Protein AF-A0A9D7F1X4-F1 (afdb_monomer)

Structure (mmCIF, N/CA/C/O backbone):
data_AF-A0A9D7F1X4-F1
#
_entry.id   AF-A0A9D7F1X4-F1
#
loop_
_atom_site.group_PDB
_atom_site.id
_atom_site.type_symbol
_atom_site.label_atom_id
_atom_site.label_alt_id
_atom_site.label_comp_id
_atom_site.label_asym_id
_atom_site.label_entity_id
_atom_site.label_seq_id
_atom_site.pdbx_PDB_ins_code
_atom_site.Cartn_x
_atom_site.Cartn_y
_atom_site.Cartn_z
_atom_site.occupancy
_atom_site.B_iso_or_equiv
_atom_site.auth_seq_id
_atom_site.auth_comp_id
_atom_site.auth_asym_id
_atom_site.auth_atom_id
_atom_site.pdbx_PDB_model_num
ATOM 1 N N . MET A 1 1 ? -36.378 -17.158 53.321 1.00 44.69 1 MET A N 1
ATOM 2 C CA . MET A 1 1 ? -35.151 -16.947 52.514 1.00 44.69 1 MET A CA 1
ATOM 3 C C . MET A 1 1 ? -35.425 -16.276 51.150 1.00 44.69 1 MET A C 1
ATOM 5 O O . MET A 1 1 ? -34.801 -16.629 50.165 1.00 44.69 1 MET A O 1
ATOM 9 N N . LYS A 1 2 ? -36.332 -15.281 51.066 1.00 42.53 2 LYS A N 1
ATOM 10 C CA . LYS A 1 2 ? -36.653 -14.546 49.814 1.00 42.53 2 LYS A CA 1
ATOM 11 C C . LYS A 1 2 ? -36.135 -13.098 49.782 1.00 42.53 2 LYS A C 1
ATOM 13 O O . LYS A 1 2 ? -36.129 -12.479 48.730 1.00 42.53 2 LYS A O 1
ATOM 18 N N . LYS A 1 3 ? -35.681 -12.559 50.922 1.00 43.03 3 LYS A N 1
ATOM 19 C CA . LYS A 1 3 ? -35.268 -11.147 51.056 1.00 43.03 3 LYS A CA 1
ATOM 20 C C . LYS A 1 3 ? -33.771 -10.893 50.819 1.00 43.03 3 LYS A C 1
ATOM 22 O O . LYS A 1 3 ? -33.379 -9.745 50.688 1.00 43.03 3 LYS A O 1
ATOM 27 N N . ILE A 1 4 ? -32.954 -11.945 50.713 1.00 46.69 4 ILE A N 1
ATOM 28 C CA . ILE A 1 4 ? -31.499 -11.831 50.479 1.00 46.69 4 ILE A CA 1
ATOM 29 C C . ILE A 1 4 ? -31.177 -11.747 48.972 1.00 46.69 4 ILE A C 1
ATOM 31 O O . ILE A 1 4 ? -30.188 -11.137 48.583 1.00 46.69 4 ILE A O 1
ATOM 35 N N . LEU A 1 5 ? -32.063 -12.252 48.105 1.00 47.62 5 LEU A N 1
ATOM 36 C CA . LEU A 1 5 ? -31.888 -12.205 46.647 1.00 47.62 5 LEU A CA 1
ATOM 37 C C . LEU A 1 5 ? -32.104 -10.809 46.032 1.00 47.62 5 LEU A C 1
ATOM 39 O O . LEU A 1 5 ? -31.529 -10.529 44.988 1.00 47.62 5 LEU A O 1
ATOM 43 N N . LEU A 1 6 ? -32.868 -9.908 46.667 1.00 47.00 6 LEU A N 1
ATOM 44 C CA . LEU A 1 6 ? -33.094 -8.560 46.117 1.00 47.00 6 LEU A CA 1
ATOM 45 C C . LEU A 1 6 ? -31.916 -7.594 46.340 1.00 47.00 6 LEU A C 1
ATOM 47 O O . LEU A 1 6 ? -31.702 -6.703 45.523 1.00 47.00 6 LEU A O 1
ATOM 51 N N . ALA A 1 7 ? -31.132 -7.768 47.407 1.00 46.97 7 ALA A N 1
ATOM 52 C CA . ALA A 1 7 ? -30.015 -6.869 47.713 1.00 46.97 7 ALA A CA 1
ATOM 53 C C . ALA A 1 7 ? -28.796 -7.102 46.797 1.00 46.97 7 ALA A C 1
ATOM 55 O O . ALA A 1 7 ? -28.099 -6.155 46.443 1.00 46.97 7 ALA A O 1
ATOM 56 N N . ALA A 1 8 ? -28.577 -8.343 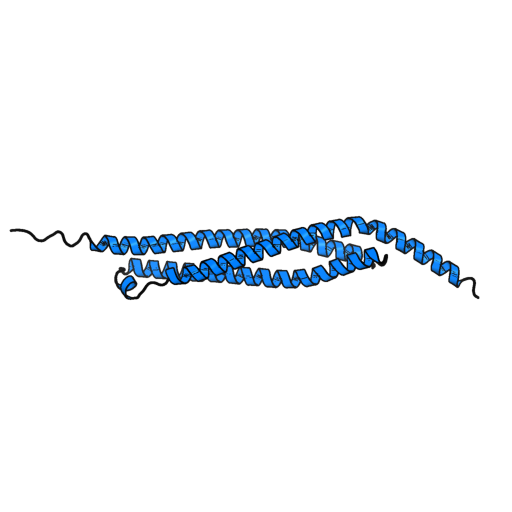46.348 1.00 48.00 8 ALA A N 1
ATOM 57 C CA . ALA A 1 8 ? -27.499 -8.677 45.416 1.00 48.00 8 ALA A CA 1
ATOM 58 C C . ALA A 1 8 ? -27.745 -8.122 43.998 1.00 48.00 8 ALA A C 1
ATOM 60 O O . ALA A 1 8 ? -26.803 -7.731 43.313 1.00 48.00 8 ALA A O 1
ATOM 61 N N . VAL A 1 9 ? -29.011 -8.022 43.574 1.00 49.62 9 VAL A N 1
ATOM 62 C CA . VAL A 1 9 ? -29.386 -7.474 42.258 1.00 49.62 9 VAL A CA 1
ATOM 63 C C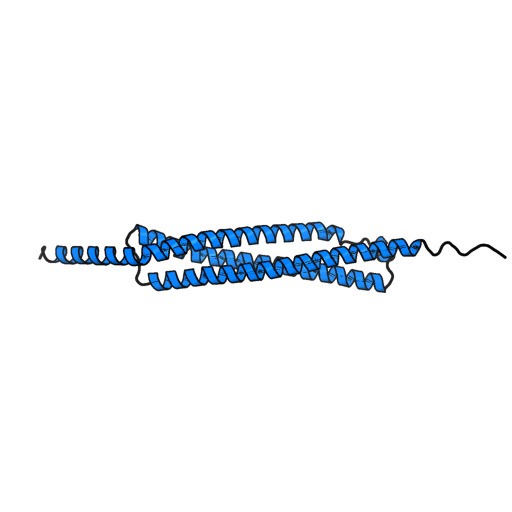 . VAL A 1 9 ? -29.216 -5.950 42.218 1.00 49.62 9 VAL A C 1
ATOM 65 O O . VAL A 1 9 ? -28.764 -5.417 41.210 1.00 49.62 9 VAL A O 1
ATOM 68 N N . ALA A 1 10 ? -29.485 -5.243 43.320 1.00 49.31 10 ALA A N 1
ATOM 69 C CA . ALA A 1 10 ? -29.311 -3.789 43.390 1.00 49.31 10 ALA A CA 1
ATOM 70 C C . ALA A 1 10 ? -27.830 -3.349 43.345 1.00 49.31 10 ALA A C 1
ATOM 72 O O . ALA A 1 10 ? -27.513 -2.326 42.739 1.00 49.31 10 ALA A O 1
ATOM 73 N N . GLY A 1 11 ? -26.912 -4.134 43.924 1.00 49.22 11 GLY A N 1
ATOM 74 C CA . GLY A 1 11 ? -25.468 -3.851 43.881 1.00 49.22 11 GLY A CA 1
ATOM 75 C C . GLY A 1 11 ? -24.832 -4.049 42.498 1.00 49.22 11 GLY A C 1
ATOM 76 O O . GLY A 1 11 ? -23.932 -3.302 42.121 1.00 49.22 11 GLY A O 1
ATOM 77 N N . LEU A 1 12 ? -25.335 -5.002 41.706 1.00 50.06 12 LEU A N 1
ATOM 78 C CA . LEU A 1 12 ? -24.865 -5.263 40.338 1.00 50.06 12 LEU A CA 1
ATOM 79 C C . LEU A 1 12 ? -25.244 -4.149 39.346 1.00 50.06 12 LEU A C 1
ATOM 81 O O . LEU A 1 12 ? -24.502 -3.900 38.399 1.00 50.06 12 LEU A O 1
ATOM 85 N N . ILE A 1 13 ? -26.353 -3.440 39.582 1.00 51.06 13 ILE A N 1
ATOM 86 C CA . ILE A 1 13 ? -26.816 -2.352 38.702 1.00 51.06 13 ILE A CA 1
ATOM 87 C C . ILE A 1 13 ? -25.962 -1.083 38.883 1.00 51.06 13 ILE A C 1
ATOM 89 O O . ILE A 1 13 ? -25.697 -0.373 37.915 1.00 51.06 13 ILE A O 1
ATOM 93 N N . LEU A 1 14 ? -25.467 -0.811 40.096 1.00 50.00 14 LEU A N 1
ATOM 94 C CA . LEU A 1 14 ? -24.684 0.400 40.379 1.00 50.00 14 LEU A CA 1
ATOM 95 C C . LEU A 1 14 ? -23.237 0.332 39.859 1.00 50.00 14 LEU A C 1
ATOM 97 O O . LEU A 1 14 ? -22.693 1.351 39.441 1.00 50.00 14 LEU A O 1
ATOM 101 N N . VAL A 1 15 ? -22.621 -0.855 39.828 1.00 54.00 15 VAL A N 1
ATOM 102 C CA . VAL A 1 15 ? -21.251 -1.026 39.302 1.00 54.00 15 VAL A CA 1
ATOM 103 C C . VAL A 1 15 ? -21.226 -0.983 37.767 1.00 54.00 15 VAL A C 1
ATOM 105 O O . VAL A 1 15 ? -20.281 -0.451 37.186 1.00 54.00 15 VAL A O 1
ATOM 108 N N . ALA A 1 16 ? -22.283 -1.460 37.100 1.00 53.44 16 ALA A N 1
ATOM 109 C CA . ALA A 1 16 ? -22.395 -1.415 35.641 1.00 53.44 16 ALA A CA 1
ATOM 110 C C . ALA A 1 16 ? -22.528 0.022 35.094 1.00 53.44 16 ALA A C 1
ATOM 112 O O . ALA A 1 16 ? -21.900 0.357 34.091 1.00 53.44 16 ALA A O 1
ATOM 113 N N . CYS A 1 17 ? -23.275 0.896 35.781 1.00 55.00 17 CYS A N 1
ATOM 114 C CA . CYS A 1 17 ? -23.470 2.286 35.348 1.00 55.00 17 CYS A CA 1
ATOM 115 C C . CYS A 1 17 ? -22.209 3.161 35.446 1.00 55.00 17 CYS A C 1
ATOM 117 O O . CYS A 1 17 ? -22.082 4.122 34.692 1.00 55.00 17 CYS A O 1
ATOM 119 N N . ASN A 1 18 ? -21.275 2.855 36.353 1.00 62.41 18 ASN A N 1
ATOM 120 C CA . ASN A 1 18 ? -20.078 3.683 36.536 1.00 62.41 18 ASN A CA 1
ATOM 121 C C . ASN A 1 18 ? -18.957 3.322 35.544 1.00 62.41 18 ASN A C 1
ATOM 123 O O . ASN A 1 18 ? -18.147 4.170 35.176 1.00 62.41 18 ASN A O 1
ATOM 127 N N . ASN A 1 19 ? -18.921 2.067 35.084 1.00 67.31 19 ASN A N 1
ATOM 128 C CA . ASN A 1 19 ? -17.866 1.588 34.193 1.00 67.31 19 ASN A CA 1
ATOM 129 C C . ASN A 1 19 ? -18.065 2.090 32.751 1.00 67.31 19 ASN A C 1
ATOM 131 O O . ASN A 1 19 ? -17.117 2.513 32.099 1.00 67.31 19 ASN A O 1
ATOM 135 N N . THR A 1 20 ? -19.304 2.138 32.259 1.00 77.56 20 THR A N 1
ATOM 136 C CA . THR A 1 20 ? -19.618 2.635 30.905 1.00 77.56 20 THR A CA 1
ATOM 137 C C . THR A 1 20 ? -19.329 4.125 30.744 1.00 77.56 20 THR A C 1
ATOM 139 O O . THR A 1 20 ? -18.825 4.545 29.703 1.00 77.56 20 THR A O 1
ATOM 142 N N . ALA A 1 21 ? -19.572 4.921 31.788 1.00 84.81 21 ALA A N 1
ATOM 143 C CA . ALA A 1 21 ? -19.272 6.349 31.795 1.00 84.81 21 ALA A CA 1
ATOM 144 C C . ALA A 1 21 ? -17.768 6.631 31.617 1.00 84.81 21 ALA A C 1
ATOM 146 O O . ALA A 1 21 ? -17.408 7.550 30.883 1.00 84.81 21 ALA A O 1
ATOM 147 N N . LYS A 1 22 ? -16.894 5.808 32.221 1.00 88.56 22 LYS A N 1
ATOM 148 C CA . LYS A 1 22 ? -15.430 5.901 32.071 1.00 88.56 22 LYS A CA 1
ATOM 149 C C . LYS A 1 22 ? -14.986 5.673 30.620 1.00 88.56 22 LYS A C 1
ATOM 151 O O . LYS A 1 22 ? -14.106 6.373 30.129 1.00 88.56 22 LYS A O 1
ATOM 156 N N . PHE A 1 23 ? -15.573 4.685 29.946 1.00 93.88 23 PHE A N 1
ATOM 157 C CA . PHE A 1 23 ? -15.093 4.208 28.644 1.00 93.88 23 PHE A CA 1
ATOM 158 C C . PHE A 1 23 ? -15.764 4.845 27.434 1.00 93.88 23 PHE A C 1
ATOM 160 O O . PHE A 1 23 ? -15.242 4.728 26.327 1.00 93.88 23 PHE A O 1
ATOM 167 N N . LYS A 1 24 ? -16.881 5.549 27.630 1.00 93.81 24 LYS A N 1
ATOM 168 C CA . LYS A 1 24 ? -17.636 6.170 26.542 1.00 93.81 24 LYS A CA 1
ATOM 169 C C . LYS A 1 24 ? -16.766 7.063 25.650 1.00 93.81 24 LYS A C 1
ATOM 171 O O . LYS A 1 24 ? -16.642 6.791 24.461 1.00 93.81 24 LYS A O 1
ATOM 176 N N . ALA A 1 25 ? -16.134 8.087 26.224 1.00 95.06 25 ALA A N 1
ATOM 177 C CA . ALA A 1 25 ? -15.342 9.043 25.449 1.00 95.06 25 ALA A CA 1
ATOM 178 C C . ALA A 1 25 ? -14.112 8.403 24.762 1.00 95.06 25 ALA A C 1
ATOM 180 O O . ALA A 1 25 ? -13.900 8.670 23.578 1.00 95.06 25 ALA A O 1
ATOM 181 N N . PRO A 1 26 ? -13.331 7.522 25.425 1.00 95.81 26 PRO A N 1
ATOM 182 C CA . PRO A 1 26 ? -12.268 6.772 24.755 1.00 95.81 26 PRO A CA 1
ATOM 183 C C . PRO A 1 26 ? -12.747 5.925 23.569 1.00 95.81 26 PRO A C 1
ATOM 185 O O . PRO A 1 26 ? -12.119 5.966 22.516 1.00 95.81 26 PRO A O 1
ATOM 188 N N . ILE A 1 27 ? -13.862 5.196 23.707 1.00 97.25 27 ILE A N 1
ATOM 189 C CA . ILE A 1 27 ? -14.405 4.347 22.632 1.00 97.25 27 ILE A CA 1
ATOM 190 C C . ILE A 1 27 ? -14.916 5.199 21.461 1.00 97.25 27 ILE A C 1
ATOM 192 O O . ILE A 1 27 ? -14.658 4.863 20.310 1.00 97.25 27 ILE A O 1
ATOM 196 N N . GLU A 1 28 ? -15.604 6.313 21.728 1.00 96.56 28 GLU A N 1
ATOM 197 C CA . GLU A 1 28 ? -16.088 7.238 20.688 1.00 96.56 28 GLU A CA 1
ATOM 198 C C . GLU A 1 28 ? -14.930 7.904 19.924 1.00 96.56 28 GLU A C 1
ATOM 200 O O . GLU A 1 28 ? -14.954 7.988 18.691 1.00 96.56 28 GLU A O 1
ATOM 205 N N . SER A 1 29 ? -13.884 8.325 20.642 1.00 97.25 29 SER A N 1
ATOM 206 C CA . SER A 1 29 ? -12.663 8.869 20.039 1.00 97.25 29 SER A CA 1
ATOM 207 C C . SER A 1 29 ? -11.942 7.821 19.192 1.00 97.25 29 SER A C 1
ATOM 209 O O . SER A 1 29 ? -11.590 8.091 18.043 1.00 97.25 29 SER A O 1
ATOM 211 N N . LEU A 1 30 ? -11.774 6.607 19.727 1.00 98.06 30 LEU A N 1
ATOM 212 C CA . LEU A 1 30 ? -11.163 5.495 19.008 1.00 98.06 30 LEU A CA 1
ATOM 213 C C . LEU A 1 30 ? -11.950 5.160 17.739 1.00 98.06 30 LEU A C 1
ATOM 215 O O . LEU A 1 30 ? -11.341 5.015 16.688 1.00 98.06 30 LEU A O 1
ATOM 219 N N . ALA A 1 31 ? -13.282 5.092 17.804 1.00 97.94 31 ALA A N 1
ATOM 220 C CA . ALA A 1 31 ? -14.120 4.820 16.638 1.00 97.94 31 ALA A CA 1
ATOM 221 C C . ALA A 1 31 ? -13.957 5.887 15.546 1.00 97.94 31 ALA A C 1
ATOM 223 O O . ALA A 1 31 ? -13.793 5.551 14.378 1.00 97.94 31 ALA A O 1
ATOM 224 N N . THR A 1 32 ? -13.913 7.164 15.931 1.00 98.06 32 THR A N 1
ATOM 225 C CA . THR A 1 32 ? -13.703 8.271 14.985 1.00 98.06 32 THR A CA 1
ATOM 226 C C . THR A 1 32 ? -12.341 8.170 14.294 1.00 98.06 32 THR A C 1
ATOM 228 O O . THR A 1 32 ? -12.237 8.324 13.077 1.00 98.06 32 THR A O 1
ATOM 231 N N . GLN A 1 33 ? -11.285 7.889 15.063 1.00 98.12 33 GLN A N 1
ATOM 232 C CA . GLN A 1 33 ? -9.945 7.697 14.509 1.00 98.12 33 GLN A CA 1
ATOM 233 C C . GLN A 1 33 ? -9.883 6.453 13.617 1.00 98.12 33 GLN A C 1
ATOM 235 O O . GLN A 1 33 ? -9.289 6.502 12.546 1.00 98.12 33 GLN A O 1
ATOM 240 N N . TRP A 1 34 ? -10.544 5.366 14.017 1.00 98.31 34 TRP A N 1
ATOM 241 C CA . TRP A 1 34 ? -10.629 4.128 13.248 1.00 98.31 34 TRP A CA 1
ATOM 242 C C . TRP A 1 34 ? -11.279 4.342 11.881 1.00 98.31 34 TRP A C 1
ATOM 244 O O . TRP A 1 34 ? -10.734 3.899 10.870 1.00 98.31 34 TRP A O 1
ATOM 254 N N . ASP A 1 35 ? -12.405 5.057 11.831 1.00 98.00 35 ASP A N 1
ATOM 255 C CA . ASP A 1 35 ? -13.119 5.368 10.587 1.00 98.00 35 ASP A CA 1
ATOM 256 C C . ASP A 1 35 ? -12.274 6.266 9.665 1.00 98.00 35 ASP A C 1
ATOM 258 O O . ASP A 1 35 ? -12.178 6.027 8.455 1.00 98.00 35 ASP A O 1
ATOM 262 N N . SER A 1 36 ? -11.592 7.262 10.243 1.00 97.94 36 SER A N 1
ATOM 263 C CA . SER A 1 36 ? -10.651 8.126 9.519 1.00 97.94 36 SER A CA 1
ATOM 264 C C . SER A 1 36 ? -9.495 7.321 8.914 1.00 97.94 36 SER A C 1
ATOM 266 O O . SER A 1 36 ? -9.252 7.380 7.708 1.00 97.94 36 SER A O 1
ATOM 268 N N . THR A 1 37 ? -8.829 6.492 9.720 1.00 98.19 37 THR A N 1
ATOM 269 C CA . THR A 1 37 ? -7.723 5.636 9.273 1.00 98.19 37 THR A CA 1
ATOM 270 C C . THR A 1 37 ? -8.178 4.622 8.226 1.00 98.19 37 THR A C 1
ATOM 272 O O . THR A 1 37 ? -7.492 4.432 7.225 1.00 98.19 37 THR A O 1
ATOM 275 N N . THR A 1 38 ? -9.362 4.027 8.392 1.00 98.19 38 THR A N 1
ATOM 276 C CA . THR A 1 38 ? -9.956 3.114 7.402 1.00 98.19 38 THR A CA 1
ATOM 277 C C . THR A 1 38 ? -10.134 3.809 6.053 1.00 98.19 38 THR A C 1
ATOM 279 O O . THR A 1 38 ? -9.768 3.256 5.017 1.00 98.19 38 THR A O 1
ATOM 282 N N . THR A 1 39 ? -10.631 5.049 6.060 1.00 98.00 39 THR A N 1
ATOM 283 C CA . THR A 1 39 ? -10.785 5.861 4.844 1.00 98.00 39 THR A CA 1
ATOM 284 C C . THR A 1 39 ? -9.435 6.136 4.182 1.00 98.00 39 THR A C 1
ATOM 286 O O . THR A 1 39 ? -9.292 5.984 2.970 1.00 98.00 39 THR A O 1
ATOM 289 N N . VAL A 1 40 ? -8.423 6.502 4.969 1.00 97.94 40 VAL A N 1
ATOM 290 C CA . VAL A 1 40 ? -7.064 6.760 4.473 1.00 97.94 40 VAL A CA 1
ATOM 291 C C . VAL A 1 40 ? -6.449 5.508 3.836 1.00 97.94 40 VAL A C 1
ATOM 293 O O . VAL A 1 40 ? -5.914 5.590 2.731 1.00 97.94 40 VAL A O 1
ATOM 296 N N . VAL A 1 41 ? -6.575 4.344 4.478 1.00 97.81 41 VAL A N 1
ATOM 297 C CA . VAL A 1 41 ? -6.087 3.061 3.943 1.00 97.81 41 VAL A CA 1
ATOM 298 C C . VAL A 1 41 ? -6.813 2.690 2.647 1.00 97.81 41 VAL A C 1
ATOM 300 O O . VAL A 1 41 ? -6.166 2.309 1.673 1.00 97.81 41 VAL A O 1
ATOM 303 N N . ALA A 1 42 ? -8.139 2.840 2.596 1.00 97.38 42 ALA A N 1
ATOM 304 C CA . ALA A 1 42 ? -8.928 2.543 1.398 1.00 97.38 42 ALA A CA 1
ATOM 305 C C . ALA A 1 42 ? -8.561 3.457 0.214 1.00 97.38 42 ALA A C 1
ATOM 307 O O . ALA A 1 42 ? -8.433 2.996 -0.927 1.00 97.38 42 ALA A O 1
ATOM 308 N N . ASN A 1 43 ? -8.333 4.745 0.484 1.00 96.94 43 ASN A N 1
ATOM 309 C CA . ASN A 1 43 ? -7.862 5.695 -0.521 1.00 96.94 43 ASN A CA 1
ATOM 310 C C . ASN A 1 43 ? -6.471 5.311 -1.037 1.00 96.94 43 ASN A C 1
ATOM 312 O O . ASN A 1 43 ? -6.255 5.299 -2.248 1.00 96.94 43 ASN A O 1
ATOM 316 N N . PHE A 1 44 ? -5.550 4.942 -0.139 1.00 98.06 44 PHE A N 1
ATOM 317 C CA . PHE A 1 44 ? -4.223 4.473 -0.531 1.00 98.06 44 PHE A CA 1
ATOM 318 C C . PHE A 1 44 ? -4.297 3.220 -1.415 1.00 98.06 44 PHE A C 1
ATOM 320 O O . PHE A 1 44 ? -3.697 3.199 -2.488 1.00 98.06 44 PHE A O 1
ATOM 327 N N . ALA A 1 45 ? -5.081 2.212 -1.021 1.00 97.69 45 ALA A N 1
ATOM 328 C CA . ALA A 1 45 ? -5.277 0.992 -1.807 1.00 97.69 45 ALA A CA 1
ATOM 329 C C . ALA A 1 45 ? -5.814 1.296 -3.218 1.00 97.69 45 ALA A C 1
ATOM 331 O O . ALA A 1 45 ? -5.345 0.730 -4.204 1.00 97.69 45 ALA A O 1
ATOM 332 N N . THR A 1 46 ? -6.745 2.250 -3.330 1.00 97.38 46 THR A N 1
ATOM 333 C CA . THR A 1 46 ? -7.269 2.713 -4.624 1.00 97.38 46 THR A CA 1
ATOM 334 C C . THR A 1 46 ? -6.179 3.366 -5.475 1.00 97.38 46 THR A C 1
ATOM 336 O O . THR A 1 46 ? -6.039 3.028 -6.650 1.00 97.38 46 THR A O 1
ATOM 339 N N . MET A 1 47 ? -5.383 4.271 -4.896 1.00 97.31 47 MET A N 1
ATOM 340 C CA . MET A 1 47 ? -4.273 4.928 -5.598 1.00 97.31 47 MET A CA 1
ATOM 341 C C . MET A 1 47 ? -3.222 3.921 -6.077 1.00 97.31 47 MET A C 1
ATOM 343 O O . MET A 1 47 ? -2.756 4.009 -7.211 1.00 97.31 47 MET A O 1
ATOM 347 N N . LEU A 1 48 ? -2.866 2.955 -5.229 1.00 98.19 48 LEU A N 1
ATOM 348 C CA . LEU A 1 48 ? -1.916 1.901 -5.568 1.00 98.19 48 LEU A CA 1
ATOM 349 C C . LEU A 1 48 ? -2.442 1.017 -6.705 1.00 98.19 48 LEU A C 1
ATOM 351 O O . LEU A 1 48 ? -1.720 0.774 -7.670 1.00 98.19 48 LEU A O 1
ATOM 355 N N . GLY A 1 49 ? -3.707 0.592 -6.639 1.00 97.62 49 GLY A N 1
ATOM 356 C CA . GLY A 1 49 ? -4.336 -0.197 -7.699 1.00 97.62 49 GLY A CA 1
ATOM 357 C C . GLY A 1 49 ? -4.388 0.541 -9.041 1.00 97.62 49 GLY A C 1
ATOM 358 O O . GLY A 1 49 ? -4.109 -0.050 -10.084 1.00 97.62 49 GLY A O 1
ATOM 359 N N . GLN A 1 50 ? -4.679 1.847 -9.023 1.00 97.56 50 GLN A N 1
ATOM 360 C CA . GLN A 1 50 ? -4.617 2.694 -10.219 1.00 97.56 50 GLN A CA 1
ATOM 361 C C . GLN A 1 50 ? -3.201 2.770 -10.794 1.00 97.56 50 GLN A C 1
ATOM 363 O O . GLN A 1 50 ? -3.029 2.656 -12.005 1.00 97.56 50 GLN A O 1
ATOM 368 N N . GLU A 1 51 ? -2.183 2.935 -9.948 1.00 97.38 51 GLU A N 1
ATOM 369 C CA . GLU A 1 51 ? -0.796 2.979 -10.409 1.00 97.38 51 GLU A CA 1
ATOM 370 C C . GLU A 1 51 ? -0.360 1.646 -11.028 1.00 97.38 51 GLU A C 1
ATOM 372 O O . GLU A 1 51 ? 0.212 1.636 -12.114 1.00 97.38 51 GLU A O 1
ATOM 377 N N . ILE A 1 52 ? -0.700 0.514 -10.404 1.00 97.19 52 ILE A N 1
ATOM 378 C CA . ILE A 1 52 ? -0.422 -0.820 -10.956 1.00 97.19 52 ILE A CA 1
ATOM 379 C C . ILE A 1 52 ? -1.067 -0.979 -12.337 1.00 97.19 52 ILE A C 1
ATOM 381 O O . ILE A 1 52 ? -0.404 -1.421 -13.277 1.00 97.19 52 ILE A O 1
ATOM 385 N N . ALA A 1 53 ? -2.329 -0.572 -12.491 1.00 96.62 53 ALA A N 1
ATOM 386 C CA . ALA A 1 53 ? -3.015 -0.616 -13.780 1.00 96.62 53 ALA A CA 1
ATOM 387 C C . ALA A 1 53 ? -2.339 0.287 -14.831 1.00 96.62 53 ALA A C 1
ATOM 389 O O . ALA A 1 53 ? -2.169 -0.122 -15.982 1.00 96.62 53 ALA A O 1
ATOM 390 N N . ASN A 1 54 ? -1.897 1.486 -14.440 1.00 95.12 54 ASN A N 1
ATOM 391 C CA . ASN A 1 54 ? -1.175 2.401 -15.327 1.00 95.12 54 ASN A CA 1
ATOM 392 C C . ASN A 1 54 ? 0.155 1.798 -15.803 1.00 95.12 54 ASN A C 1
ATOM 394 O O . ASN A 1 54 ? 0.456 1.824 -16.996 1.00 95.12 54 ASN A O 1
ATOM 398 N N . VAL A 1 55 ? 0.927 1.202 -14.894 1.00 95.38 55 VAL A N 1
ATOM 399 C CA . VAL A 1 55 ? 2.201 0.538 -15.212 1.00 95.38 55 VAL A CA 1
ATOM 400 C C . VAL A 1 55 ? 1.986 -0.655 -16.143 1.00 95.38 55 VAL A C 1
ATOM 402 O O . VAL A 1 55 ? 2.714 -0.826 -17.124 1.00 95.38 55 VAL A O 1
ATOM 405 N N . GLN A 1 56 ? 0.943 -1.452 -15.916 1.00 93.69 56 GLN A N 1
ATOM 406 C CA . GLN A 1 56 ? 0.577 -2.546 -16.819 1.00 93.69 56 GLN A CA 1
ATOM 407 C C . GLN A 1 56 ? 0.229 -2.035 -18.225 1.00 93.69 56 GLN A C 1
ATOM 409 O O . GLN A 1 56 ? 0.710 -2.590 -19.214 1.00 93.69 56 GLN A O 1
ATOM 414 N N . ALA A 1 57 ? -0.530 -0.942 -18.334 1.00 92.31 57 ALA A N 1
ATOM 415 C CA . ALA A 1 57 ? -0.842 -0.327 -19.623 1.00 92.31 57 ALA A CA 1
ATOM 416 C C . ALA A 1 57 ? 0.420 0.195 -20.339 1.00 92.31 57 ALA A C 1
ATOM 418 O O . ALA A 1 57 ? 0.585 -0.011 -21.543 1.00 92.31 57 ALA A O 1
ATOM 419 N N . MET A 1 58 ? 1.346 0.812 -19.599 1.00 91.75 58 MET A N 1
ATOM 420 C CA . MET A 1 58 ? 2.610 1.325 -20.140 1.00 91.75 58 MET A CA 1
ATOM 421 C C . MET A 1 58 ? 3.586 0.223 -20.562 1.00 91.75 58 MET A C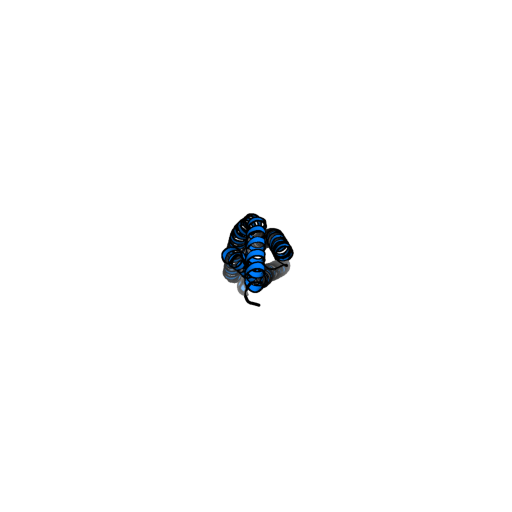 1
ATOM 423 O O . MET A 1 58 ? 4.392 0.440 -21.465 1.00 91.75 58 MET A O 1
ATOM 427 N N . THR A 1 59 ? 3.491 -0.969 -19.970 1.00 90.38 59 THR A N 1
ATOM 428 C CA . THR A 1 59 ? 4.390 -2.096 -20.268 1.00 90.38 59 THR A CA 1
ATOM 429 C C . THR A 1 59 ? 4.361 -2.468 -21.753 1.00 90.38 59 THR A C 1
ATOM 431 O O . THR A 1 59 ? 5.402 -2.762 -22.332 1.00 90.38 59 THR A O 1
ATOM 434 N N . SER A 1 60 ? 3.204 -2.361 -22.416 1.00 84.06 60 SER A N 1
ATOM 435 C CA . SER A 1 60 ? 3.104 -2.614 -23.863 1.00 84.06 60 SER A CA 1
ATOM 436 C C . SER A 1 60 ? 3.916 -1.613 -24.697 1.00 84.06 60 SER A C 1
ATOM 438 O O . SER A 1 60 ? 4.456 -1.977 -25.736 1.00 84.06 60 SER A O 1
ATOM 440 N N . GLY A 1 61 ? 4.042 -0.363 -24.239 1.00 81.44 61 GLY A N 1
ATOM 441 C CA . GLY A 1 61 ? 4.862 0.667 -24.890 1.00 81.44 61 GLY A CA 1
ATOM 442 C C . GLY A 1 61 ? 6.365 0.526 -24.627 1.00 81.44 61 GLY A C 1
ATOM 443 O O . GLY A 1 61 ? 7.166 1.116 -25.348 1.00 81.44 61 GLY A O 1
ATOM 444 N N . MET A 1 62 ? 6.741 -0.271 -23.625 1.00 84.19 62 MET A N 1
ATOM 445 C CA . MET A 1 62 ? 8.127 -0.662 -23.350 1.00 84.19 62 MET A CA 1
ATOM 446 C C . MET A 1 62 ? 8.564 -1.871 -24.189 1.00 84.19 62 MET A C 1
ATOM 448 O O . MET A 1 62 ? 9.746 -2.197 -24.228 1.00 84.19 62 MET A O 1
ATOM 452 N N . MET A 1 63 ? 7.634 -2.555 -24.868 1.00 83.69 63 MET A N 1
ATOM 453 C CA . MET A 1 63 ? 7.984 -3.656 -25.761 1.00 83.69 63 MET A CA 1
ATOM 454 C C . MET A 1 63 ? 8.562 -3.108 -27.062 1.00 83.69 63 MET A C 1
ATOM 456 O O . MET A 1 63 ? 7.881 -2.467 -27.862 1.00 83.69 63 MET A O 1
ATOM 460 N N . VAL A 1 64 ? 9.834 -3.404 -27.289 1.00 86.75 64 VAL A N 1
ATOM 461 C CA . VAL A 1 64 ? 10.554 -3.002 -28.495 1.00 86.75 64 VAL A CA 1
ATOM 462 C C . VAL A 1 64 ? 10.540 -4.157 -29.485 1.00 86.75 64 VAL A C 1
ATOM 464 O O . VAL A 1 64 ? 10.925 -5.272 -29.133 1.00 86.75 64 VAL A O 1
ATOM 467 N N . THR A 1 65 ? 10.126 -3.900 -30.728 1.00 88.25 65 THR A N 1
ATOM 468 C CA . THR A 1 65 ? 10.150 -4.930 -31.777 1.00 88.25 65 THR A CA 1
ATOM 469 C C . THR A 1 65 ? 11.583 -5.325 -32.133 1.00 88.25 65 THR A C 1
ATOM 471 O O . THR A 1 65 ? 12.515 -4.528 -31.990 1.00 88.25 65 THR A O 1
ATOM 474 N N . GLU A 1 66 ? 11.772 -6.537 -32.650 1.00 88.69 66 GLU A N 1
ATOM 475 C CA . GLU A 1 66 ? 13.095 -7.018 -33.068 1.00 88.69 66 GLU A CA 1
ATOM 476 C C . GLU A 1 66 ? 13.728 -6.105 -34.131 1.00 88.69 66 GLU A C 1
ATOM 478 O O . GLU A 1 66 ? 14.929 -5.841 -34.098 1.00 88.69 66 GLU A O 1
ATOM 483 N N . GLU A 1 67 ? 12.923 -5.520 -35.024 1.00 86.25 67 GLU A N 1
ATOM 484 C CA . GLU A 1 67 ? 13.393 -4.561 -36.028 1.00 86.25 67 GLU A CA 1
ATOM 485 C C . GLU A 1 67 ? 13.901 -3.256 -35.405 1.00 86.25 67 GLU A C 1
ATOM 487 O O . GLU A 1 67 ? 14.823 -2.637 -35.937 1.00 86.25 67 GLU A O 1
ATOM 492 N N . ALA A 1 68 ? 13.303 -2.806 -34.299 1.00 87.44 68 ALA A N 1
ATOM 493 C CA . ALA A 1 68 ? 13.763 -1.628 -33.571 1.00 87.44 68 ALA A CA 1
ATOM 494 C C . ALA A 1 68 ? 15.008 -1.947 -32.727 1.00 87.44 68 ALA A C 1
ATOM 496 O O . ALA A 1 68 ? 15.953 -1.157 -32.729 1.00 87.44 68 ALA A O 1
ATOM 497 N N . LYS A 1 69 ? 15.074 -3.130 -32.100 1.00 89.81 69 LYS A N 1
ATOM 498 C CA . LYS A 1 69 ? 16.275 -3.616 -31.396 1.00 89.81 69 LYS A CA 1
ATOM 499 C C . LYS A 1 69 ? 17.472 -3.762 -32.339 1.00 89.81 69 LYS A C 1
ATOM 501 O O . LYS A 1 69 ? 18.587 -3.400 -31.971 1.00 89.81 69 LYS A O 1
ATOM 506 N N . ALA A 1 70 ? 17.253 -4.222 -33.572 1.00 90.25 70 ALA A N 1
ATOM 507 C CA . ALA A 1 70 ? 18.301 -4.381 -34.582 1.00 90.25 70 ALA A CA 1
ATOM 508 C C . ALA A 1 70 ? 18.949 -3.055 -35.027 1.00 90.25 70 ALA A C 1
ATOM 510 O O . ALA A 1 70 ? 20.048 -3.070 -35.578 1.00 90.25 70 ALA A O 1
ATOM 511 N N . LYS A 1 71 ? 18.287 -1.912 -34.794 1.00 88.88 71 LYS A N 1
ATOM 512 C CA . LYS A 1 71 ? 18.819 -0.571 -35.098 1.00 88.88 71 LYS A CA 1
ATOM 513 C C . LYS A 1 71 ? 19.699 -0.002 -33.985 1.00 88.88 71 LYS A C 1
ATOM 515 O O . LYS A 1 71 ? 20.342 1.023 -34.199 1.00 88.88 71 LYS A O 1
ATOM 520 N N . LEU A 1 72 ? 19.711 -0.632 -32.812 1.00 91.62 72 LEU A N 1
ATOM 521 C CA . LEU A 1 72 ? 20.567 -0.241 -31.700 1.00 91.62 72 LEU A CA 1
ATOM 522 C C . LEU A 1 72 ? 21.959 -0.856 -31.867 1.00 91.62 72 LEU A C 1
ATOM 524 O O . LEU A 1 72 ? 22.107 -2.003 -32.296 1.00 91.62 72 LEU A O 1
ATOM 528 N N . ASP A 1 73 ? 22.980 -0.095 -31.489 1.00 92.00 73 ASP A N 1
ATOM 529 C CA . ASP A 1 73 ? 24.320 -0.631 -31.288 1.00 92.00 73 ASP A CA 1
ATOM 530 C C . ASP A 1 73 ? 24.393 -1.443 -29.981 1.00 92.00 73 ASP A C 1
ATOM 532 O O . ASP A 1 73 ? 23.424 -1.553 -29.226 1.00 92.00 73 ASP A O 1
ATOM 536 N N . GLU A 1 74 ? 25.547 -2.050 -29.703 1.00 93.44 74 GLU A N 1
ATOM 537 C CA . GLU A 1 74 ? 25.717 -2.892 -28.512 1.00 93.44 74 GLU A CA 1
ATOM 538 C C . GLU A 1 74 ? 25.509 -2.113 -27.202 1.00 93.44 74 GLU A C 1
ATOM 540 O O . GLU A 1 74 ? 24.928 -2.642 -26.254 1.00 93.44 74 GLU A O 1
ATOM 545 N N . ALA A 1 75 ? 25.907 -0.837 -27.160 1.00 93.56 75 ALA A N 1
ATOM 546 C CA . ALA A 1 75 ? 25.669 0.029 -26.008 1.00 93.56 75 ALA A CA 1
ATOM 547 C C . ALA A 1 75 ? 24.170 0.316 -25.813 1.00 93.56 75 ALA A C 1
ATOM 549 O O . ALA A 1 75 ? 23.661 0.234 -24.695 1.00 93.56 75 ALA A O 1
ATOM 550 N N . GLY A 1 76 ? 23.443 0.594 -26.897 1.00 94.56 76 GLY A N 1
ATOM 551 C CA . GLY A 1 7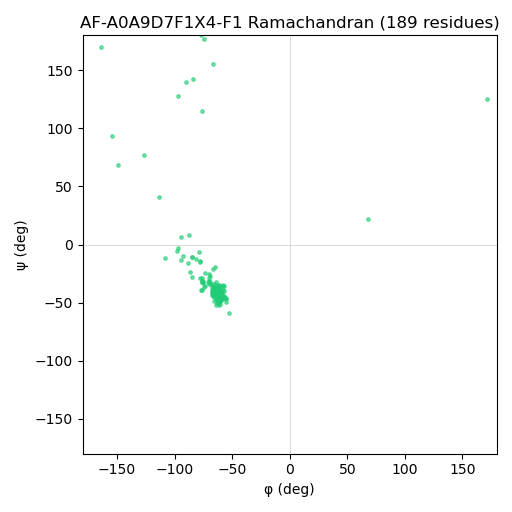6 ? 22.004 0.812 -26.874 1.00 94.56 76 GLY A CA 1
ATOM 552 C C . GLY A 1 76 ? 21.225 -0.437 -26.470 1.00 94.56 76 GLY A C 1
ATOM 553 O O . GLY A 1 76 ? 20.298 -0.338 -25.670 1.00 94.56 76 GLY A O 1
ATOM 554 N N . LYS A 1 77 ? 21.627 -1.625 -26.939 1.00 94.00 77 LYS A N 1
ATOM 555 C CA . LYS A 1 77 ? 21.034 -2.901 -26.499 1.00 94.00 77 LYS A CA 1
ATOM 556 C C . LYS A 1 77 ? 21.260 -3.152 -25.010 1.00 94.00 77 LYS A C 1
ATOM 558 O O . LYS A 1 77 ? 20.326 -3.549 -24.318 1.00 94.00 77 LYS A O 1
ATOM 563 N N . ALA A 1 78 ? 22.469 -2.889 -24.508 1.00 95.62 78 ALA A N 1
ATOM 564 C CA . ALA A 1 78 ? 22.769 -3.011 -23.083 1.00 95.62 78 ALA A CA 1
ATOM 565 C C . ALA A 1 78 ? 21.912 -2.048 -22.246 1.00 95.62 78 ALA A C 1
ATOM 567 O O . ALA A 1 78 ? 21.328 -2.458 -21.243 1.00 95.62 78 ALA A O 1
ATOM 568 N N . LYS A 1 79 ? 21.768 -0.793 -22.694 1.00 95.94 79 LYS A N 1
ATOM 569 C CA . LYS A 1 79 ? 20.916 0.188 -22.016 1.00 95.94 79 LYS A CA 1
ATOM 570 C C . LYS A 1 79 ? 19.438 -0.195 -22.068 1.00 95.94 79 LYS A C 1
ATOM 572 O O . LYS A 1 79 ? 18.745 -0.046 -21.069 1.00 95.94 79 LYS A O 1
ATOM 577 N N . LEU A 1 80 ? 18.953 -0.724 -23.192 1.00 95.00 80 LEU A N 1
ATOM 578 C CA . LEU A 1 80 ? 17.584 -1.228 -23.294 1.00 95.00 80 LEU A CA 1
ATOM 579 C C . LEU A 1 80 ? 17.324 -2.347 -22.279 1.00 95.00 80 LEU A C 1
ATOM 581 O O . LEU A 1 80 ? 16.335 -2.285 -21.557 1.00 95.00 80 LEU A O 1
ATOM 585 N N . ALA A 1 81 ? 18.228 -3.324 -22.178 1.00 94.81 81 ALA A N 1
ATOM 586 C CA . ALA A 1 81 ? 18.100 -4.423 -21.221 1.00 94.81 81 ALA A CA 1
ATOM 587 C C . ALA A 1 81 ? 18.105 -3.931 -19.760 1.00 94.81 81 ALA A C 1
ATOM 589 O O . ALA A 1 81 ? 17.347 -4.435 -18.930 1.00 94.81 81 ALA A O 1
ATOM 590 N N . GLU A 1 82 ? 18.923 -2.923 -19.439 1.00 96.50 82 GLU A N 1
ATOM 591 C CA . GLU A 1 82 ? 18.918 -2.261 -18.127 1.00 96.50 82 GLU A CA 1
ATOM 592 C C . GLU A 1 82 ? 17.556 -1.615 -17.829 1.00 96.50 82 GLU A C 1
ATOM 594 O O . GLU A 1 82 ? 17.011 -1.801 -16.742 1.00 96.50 82 GLU A O 1
ATOM 599 N N . LEU A 1 83 ? 16.983 -0.899 -18.801 1.00 96.69 83 LEU A N 1
ATOM 600 C CA . LEU A 1 83 ? 15.683 -0.238 -18.667 1.00 96.69 83 LEU A CA 1
ATOM 601 C C . LEU A 1 83 ? 14.532 -1.243 -18.532 1.00 96.69 83 LEU A C 1
ATOM 603 O O . LEU A 1 83 ? 13.681 -1.068 -17.663 1.00 96.69 83 LEU A O 1
ATOM 607 N N . GLU A 1 84 ? 14.518 -2.307 -19.342 1.00 94.69 84 GLU A N 1
ATOM 608 C CA . GLU A 1 84 ? 13.535 -3.398 -19.252 1.00 94.69 84 GLU A CA 1
ATOM 609 C C . GLU A 1 84 ? 13.602 -4.080 -17.869 1.00 94.69 84 GLU A C 1
ATOM 611 O O . GLU A 1 84 ? 12.575 -4.290 -17.220 1.00 94.69 84 GLU A O 1
ATOM 616 N N . SER A 1 85 ? 14.812 -4.363 -17.373 1.00 95.69 85 SER A N 1
ATOM 617 C CA . SER A 1 85 ? 15.034 -4.955 -16.046 1.00 95.69 85 SER A CA 1
ATOM 618 C C . SER A 1 85 ? 14.613 -4.023 -14.904 1.00 95.69 85 SER A C 1
ATOM 620 O O . SER A 1 85 ? 13.940 -4.444 -13.956 1.00 95.69 85 SER A O 1
ATOM 622 N N . GLY A 1 86 ? 14.954 -2.734 -15.005 1.00 96.62 86 GLY A N 1
ATOM 623 C CA . GLY A 1 86 ? 14.531 -1.712 -14.051 1.00 96.62 86 GLY A CA 1
ATOM 624 C C . GLY A 1 86 ? 13.010 -1.589 -14.001 1.00 96.62 86 GLY A C 1
ATOM 625 O O . GLY A 1 86 ? 12.426 -1.600 -12.919 1.00 96.62 86 GLY A O 1
ATOM 626 N N . TRP A 1 87 ? 12.354 -1.563 -15.165 1.00 96.69 87 TRP A N 1
ATOM 627 C CA . TRP A 1 87 ? 10.896 -1.509 -15.263 1.00 96.69 87 TRP A CA 1
ATOM 628 C C . TRP A 1 87 ? 10.240 -2.711 -14.582 1.00 96.69 87 TRP A C 1
ATOM 630 O O . TRP A 1 87 ? 9.324 -2.545 -13.773 1.00 96.69 87 TRP A O 1
ATOM 640 N N . ALA A 1 88 ? 10.729 -3.921 -14.871 1.00 95.06 88 ALA A N 1
ATOM 641 C CA . ALA A 1 88 ? 10.232 -5.151 -14.265 1.00 95.06 88 ALA A CA 1
ATOM 642 C C . ALA A 1 88 ? 10.412 -5.153 -12.738 1.00 95.06 88 ALA A C 1
ATOM 644 O O . ALA A 1 88 ? 9.498 -5.545 -12.011 1.00 95.06 88 ALA A O 1
ATOM 645 N N . THR A 1 89 ? 11.556 -4.666 -12.250 1.00 96.44 89 THR A N 1
ATOM 646 C CA . THR A 1 89 ? 11.860 -4.574 -10.815 1.00 96.44 89 THR A CA 1
ATOM 647 C C . THR A 1 89 ? 10.899 -3.634 -10.093 1.00 96.44 89 THR A C 1
ATOM 649 O O . THR A 1 89 ? 10.294 -4.021 -9.094 1.00 96.44 89 THR A O 1
ATOM 652 N N . GLU A 1 90 ? 10.707 -2.417 -10.605 1.00 96.94 90 GLU A N 1
ATOM 653 C CA . GLU A 1 90 ? 9.808 -1.441 -9.977 1.00 96.94 90 GLU A CA 1
ATOM 654 C C . GLU A 1 90 ? 8.337 -1.889 -10.068 1.00 96.94 90 GLU A C 1
ATOM 656 O O . GLU A 1 90 ? 7.586 -1.762 -9.100 1.00 96.94 90 GLU A O 1
ATOM 661 N N . SER A 1 91 ? 7.939 -2.518 -11.180 1.00 95.19 91 SER A N 1
ATOM 662 C CA . SER A 1 91 ? 6.604 -3.115 -11.339 1.00 95.19 91 SER A CA 1
ATOM 663 C C . SER A 1 91 ? 6.346 -4.237 -10.325 1.00 95.19 91 SER A C 1
ATOM 665 O O . SER A 1 91 ? 5.271 -4.308 -9.727 1.00 95.19 91 SER A O 1
ATOM 667 N N . ALA A 1 92 ? 7.329 -5.114 -10.096 1.00 95.25 92 ALA A N 1
ATOM 668 C CA . ALA A 1 92 ? 7.244 -6.151 -9.071 1.00 95.25 92 ALA A CA 1
ATOM 669 C C . ALA A 1 92 ? 7.168 -5.547 -7.658 1.00 95.25 92 ALA A C 1
ATOM 671 O O . ALA A 1 92 ? 6.394 -6.027 -6.831 1.00 95.25 92 ALA A O 1
ATOM 672 N N . GLY A 1 93 ? 7.906 -4.462 -7.403 1.00 95.81 93 GLY A N 1
ATOM 673 C CA . GLY A 1 93 ? 7.850 -3.719 -6.143 1.00 95.81 93 GLY A CA 1
ATOM 674 C C . GLY A 1 93 ? 6.459 -3.157 -5.832 1.00 95.81 93 GLY A C 1
ATOM 675 O O . GLY A 1 93 ? 6.001 -3.258 -4.694 1.00 95.81 93 GLY A O 1
ATOM 676 N N . LEU A 1 94 ? 5.749 -2.630 -6.837 1.00 96.56 94 LEU A N 1
ATOM 677 C CA . LEU A 1 94 ? 4.365 -2.169 -6.669 1.00 96.56 94 LEU A CA 1
ATOM 678 C C . LEU A 1 94 ? 3.402 -3.316 -6.329 1.00 96.56 94 LEU A C 1
ATOM 680 O O . LEU A 1 94 ? 2.556 -3.157 -5.451 1.00 96.56 94 LEU A O 1
ATOM 684 N N . ASN A 1 95 ? 3.550 -4.481 -6.968 1.00 95.50 95 ASN A N 1
ATOM 685 C CA . ASN A 1 95 ? 2.739 -5.658 -6.634 1.00 95.50 95 ASN A CA 1
ATOM 686 C C . ASN A 1 95 ? 3.015 -6.159 -5.208 1.00 95.50 95 ASN A C 1
ATOM 688 O O . ASN A 1 95 ? 2.075 -6.455 -4.477 1.00 95.50 95 ASN A O 1
ATOM 692 N N . ALA A 1 96 ? 4.277 -6.170 -4.774 1.00 95.62 96 ALA A N 1
ATOM 693 C CA . ALA A 1 96 ? 4.621 -6.524 -3.398 1.00 95.62 96 ALA A CA 1
ATOM 694 C C . ALA A 1 96 ? 3.998 -5.550 -2.380 1.00 95.62 96 ALA A C 1
ATOM 696 O O . ALA A 1 96 ? 3.464 -5.978 -1.359 1.00 95.62 96 ALA A O 1
ATOM 697 N N . ALA A 1 97 ? 3.993 -4.244 -2.673 1.00 96.00 97 ALA A N 1
ATOM 698 C CA . ALA A 1 97 ? 3.297 -3.264 -1.839 1.00 96.00 97 ALA A CA 1
ATOM 699 C C . ALA A 1 97 ? 1.778 -3.518 -1.792 1.00 96.00 97 ALA A C 1
ATOM 701 O O . ALA A 1 97 ? 1.155 -3.339 -0.749 1.00 96.00 97 ALA A O 1
ATOM 702 N N . ASN A 1 98 ? 1.176 -3.969 -2.894 1.00 96.88 98 ASN A N 1
ATOM 703 C CA . ASN A 1 98 ? -0.243 -4.321 -2.932 1.00 96.88 98 ASN A CA 1
ATOM 704 C C . ASN A 1 98 ? -0.555 -5.542 -2.057 1.00 96.88 98 ASN A C 1
ATOM 706 O O . ASN A 1 98 ? -1.562 -5.551 -1.350 1.00 96.88 98 ASN A O 1
ATOM 710 N N . ASP A 1 99 ? 0.334 -6.533 -2.034 1.00 96.94 99 ASP A N 1
ATOM 711 C CA . ASP A 1 99 ? 0.210 -7.685 -1.141 1.00 96.94 99 ASP A CA 1
ATOM 712 C C . ASP A 1 99 ? 0.335 -7.279 0.338 1.00 96.94 99 ASP A C 1
ATOM 714 O O . ASP A 1 99 ? -0.466 -7.728 1.164 1.00 96.94 99 ASP A O 1
ATOM 718 N N . GLU A 1 100 ? 1.265 -6.373 0.675 1.00 97.06 100 GLU A N 1
ATOM 719 C CA . GLU A 1 100 ? 1.381 -5.788 2.023 1.00 97.06 100 GLU A CA 1
ATOM 720 C C . GLU A 1 100 ? 0.067 -5.106 2.455 1.00 97.06 100 GLU A C 1
ATOM 722 O O . GLU A 1 100 ? -0.415 -5.330 3.570 1.00 97.06 100 GLU A O 1
ATOM 727 N N . VAL A 1 101 ? -0.549 -4.315 1.568 1.00 97.75 101 VAL A N 1
ATOM 728 C CA . VAL A 1 101 ? -1.831 -3.639 1.834 1.00 97.75 101 VAL A CA 1
ATOM 729 C C . VAL A 1 101 ? -2.963 -4.645 2.034 1.00 97.75 101 VAL A C 1
ATOM 731 O O . VAL A 1 101 ? -3.748 -4.500 2.970 1.00 97.75 101 VAL A O 1
ATOM 734 N N . ASN A 1 102 ? -3.053 -5.686 1.205 1.00 96.75 102 ASN A N 1
ATOM 735 C CA . ASN A 1 102 ? -4.097 -6.707 1.330 1.00 96.75 102 ASN A CA 1
ATOM 736 C C . ASN A 1 102 ? -3.984 -7.493 2.646 1.00 96.75 102 ASN A C 1
ATOM 738 O O . ASN A 1 102 ? -4.990 -7.756 3.317 1.00 96.75 102 ASN A O 1
ATOM 742 N N . ALA A 1 103 ? -2.756 -7.828 3.051 1.00 96.69 103 ALA A N 1
ATOM 743 C CA . ALA A 1 103 ? -2.492 -8.455 4.341 1.00 96.69 103 ALA A CA 1
ATOM 744 C C . ALA A 1 103 ? -2.896 -7.532 5.502 1.00 96.69 103 ALA A C 1
ATOM 746 O O . ALA A 1 103 ? -3.560 -7.968 6.448 1.00 96.69 103 ALA A O 1
ATOM 747 N N . PHE A 1 104 ? -2.568 -6.240 5.402 1.00 97.69 104 PHE A N 1
ATOM 748 C CA . PHE A 1 104 ? -2.993 -5.248 6.383 1.00 97.69 104 PHE A CA 1
ATOM 749 C C . PHE A 1 104 ? -4.519 -5.139 6.472 1.00 97.69 104 PHE A C 1
ATOM 751 O O . PHE A 1 104 ? -5.056 -5.201 7.573 1.00 97.69 104 PHE A O 1
ATOM 758 N N . VAL A 1 105 ? -5.233 -5.026 5.345 1.00 95.75 105 VAL A N 1
ATOM 759 C CA . VAL A 1 105 ? -6.705 -4.921 5.313 1.00 95.75 105 VAL A CA 1
ATOM 760 C C . VAL A 1 105 ? -7.361 -6.127 5.988 1.00 95.75 105 VAL A C 1
ATOM 762 O O . VAL A 1 105 ? -8.328 -5.965 6.733 1.00 95.75 105 VAL A O 1
ATOM 765 N N . THR A 1 106 ? -6.804 -7.324 5.793 1.00 95.12 106 THR A N 1
ATOM 766 C CA . THR A 1 106 ? -7.279 -8.546 6.458 1.00 95.12 106 THR A CA 1
ATOM 767 C C . THR A 1 106 ? -7.150 -8.435 7.982 1.00 95.12 106 THR A C 1
ATOM 769 O O . THR A 1 106 ? -8.139 -8.590 8.699 1.00 95.12 106 THR A O 1
ATOM 772 N N . SER A 1 107 ? -5.963 -8.071 8.480 1.00 95.62 107 SER A N 1
ATOM 773 C CA . SER A 1 107 ? -5.708 -7.859 9.917 1.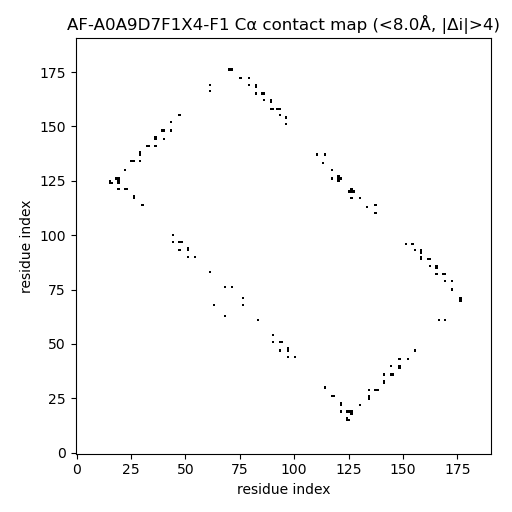00 95.62 107 SER A CA 1
ATOM 774 C C . SER A 1 107 ? -6.560 -6.722 10.504 1.00 95.62 107 SER A C 1
ATOM 776 O O . SER A 1 107 ? -7.106 -6.823 11.606 1.00 95.62 107 SER A O 1
ATOM 778 N N . TRP A 1 108 ? -6.746 -5.641 9.745 1.00 96.88 108 TRP A N 1
ATOM 779 C CA . TRP A 1 108 ? -7.596 -4.513 10.121 1.00 96.88 108 TRP A CA 1
ATOM 780 C C . TRP A 1 108 ? -9.065 -4.924 10.270 1.00 96.88 108 TRP A C 1
ATOM 782 O O . TRP A 1 108 ? -9.752 -4.465 11.187 1.00 96.88 108 TRP A O 1
ATOM 792 N N . GLY A 1 109 ? -9.546 -5.835 9.419 1.00 95.69 109 GLY A N 1
ATOM 793 C CA . GLY A 1 109 ? -10.885 -6.416 9.508 1.00 95.69 109 GLY A CA 1
ATOM 794 C C . GLY A 1 109 ? -11.119 -7.168 10.821 1.00 95.69 109 GLY A C 1
ATOM 795 O O . GLY A 1 109 ? -12.139 -6.953 11.477 1.00 95.69 109 GLY A O 1
ATOM 796 N N . GLU A 1 110 ? -10.155 -7.978 11.264 1.00 95.00 110 GLU A N 1
ATOM 797 C CA . GLU A 1 110 ? -10.227 -8.680 12.555 1.00 95.00 110 GLU A CA 1
ATOM 798 C C . GLU A 1 110 ? -10.297 -7.695 13.732 1.00 95.00 110 GLU A C 1
ATOM 800 O O . GLU A 1 110 ? -11.115 -7.840 14.643 1.00 95.00 110 GLU A O 1
ATOM 805 N N . LYS A 1 111 ? -9.485 -6.634 13.699 1.00 97.38 111 LYS A N 1
ATOM 806 C CA . LYS A 1 111 ? -9.498 -5.595 14.739 1.00 97.38 111 LYS A CA 1
ATOM 807 C C . LYS A 1 111 ? -10.769 -4.744 14.722 1.00 97.38 111 LYS A C 1
ATOM 809 O O . LYS A 1 111 ? -11.261 -4.355 15.781 1.00 97.38 111 LYS A O 1
ATOM 814 N N . THR A 1 112 ? -11.359 -4.532 13.548 1.00 97.44 112 THR A N 1
ATOM 815 C CA . THR A 1 112 ? -12.658 -3.859 13.402 1.00 97.44 112 THR A CA 1
ATOM 816 C C . THR A 1 112 ? -13.760 -4.618 14.148 1.00 97.44 112 THR A C 1
ATOM 818 O O . THR A 1 112 ? -14.621 -3.999 14.772 1.00 97.44 112 THR A O 1
ATOM 821 N N . GLN A 1 113 ? -13.713 -5.956 14.177 1.00 96.56 113 GLN A N 1
ATOM 822 C CA . GLN A 1 113 ? -14.662 -6.746 14.971 1.00 96.56 113 GLN A CA 1
ATOM 823 C C . GLN A 1 113 ? -14.520 -6.479 16.476 1.00 96.56 113 GLN A C 1
ATOM 825 O O . GLN A 1 113 ? -15.530 -6.339 17.165 1.00 96.56 113 GLN A O 1
ATOM 830 N N . LYS A 1 114 ? -13.288 -6.326 16.984 1.00 96.56 114 LYS A N 1
ATOM 831 C CA . LYS A 1 114 ? -13.047 -5.948 18.389 1.00 96.56 114 LYS A CA 1
ATOM 832 C C . LYS A 1 114 ? -13.610 -4.561 18.710 1.00 96.56 114 LYS A C 1
ATOM 834 O O . LYS A 1 114 ? -14.245 -4.383 19.747 1.00 96.56 114 LYS A O 1
ATOM 839 N N . LEU A 1 115 ? -13.429 -3.586 17.814 1.00 97.69 115 LEU A N 1
ATOM 840 C CA . LEU A 1 115 ? -14.014 -2.252 17.978 1.00 97.69 115 LEU A CA 1
ATOM 841 C C . LEU A 1 115 ? -15.550 -2.303 18.003 1.00 97.69 115 LEU A C 1
ATOM 843 O O . LEU A 1 115 ? -16.178 -1.635 18.825 1.00 97.69 115 LEU A O 1
ATOM 847 N N . ASN A 1 116 ? -16.165 -3.113 17.139 1.00 97.00 116 ASN A N 1
ATOM 848 C CA . ASN A 1 116 ? -17.616 -3.300 17.145 1.00 97.00 116 ASN A CA 1
ATOM 849 C C . ASN A 1 116 ? -18.100 -3.923 18.459 1.00 97.00 116 ASN A C 1
ATOM 851 O O . ASN A 1 116 ? -19.049 -3.408 19.047 1.00 97.00 116 ASN A O 1
ATOM 855 N N . ALA A 1 117 ? -17.399 -4.933 18.981 1.00 95.56 117 ALA A N 1
ATOM 856 C CA . ALA A 1 117 ? -17.711 -5.522 20.282 1.00 95.56 117 ALA A CA 1
ATOM 857 C C . ALA A 1 117 ? -17.628 -4.492 21.427 1.00 95.56 117 ALA A C 1
ATOM 859 O O . ALA A 1 117 ? -18.498 -4.474 22.298 1.00 95.56 117 ALA A O 1
ATOM 860 N N . LEU A 1 118 ? -16.649 -3.576 21.402 1.00 95.75 118 LEU A N 1
ATOM 861 C CA . LEU A 1 118 ? -16.578 -2.465 22.362 1.00 95.75 118 LEU A CA 1
ATOM 862 C C . LEU A 1 118 ? -17.785 -1.524 22.250 1.00 95.75 118 LEU A C 1
ATOM 864 O O . LEU A 1 118 ? -18.365 -1.143 23.268 1.00 95.75 118 LEU A O 1
ATOM 868 N N . LYS A 1 119 ? -18.185 -1.155 21.027 1.00 95.56 119 LYS A N 1
ATOM 869 C CA . LYS A 1 119 ? -19.346 -0.281 20.779 1.00 95.56 119 LYS A CA 1
ATOM 870 C C . LYS A 1 119 ? -20.651 -0.934 21.243 1.00 95.56 119 LYS A C 1
ATOM 872 O O . LYS A 1 119 ? -21.467 -0.281 21.892 1.00 95.56 119 LYS A O 1
ATOM 877 N N . GLU A 1 120 ? -20.833 -2.218 20.953 1.00 94.62 120 GLU A N 1
ATOM 878 C CA . GLU A 1 120 ? -21.994 -3.001 21.386 1.00 94.62 120 GLU A CA 1
ATOM 879 C C . GLU A 1 120 ? -22.025 -3.178 22.906 1.00 94.62 120 GLU A C 1
ATOM 881 O O . GLU A 1 120 ? -23.061 -2.947 23.532 1.00 94.62 120 GLU A O 1
ATOM 886 N N . GLY A 1 121 ? -20.887 -3.514 23.518 1.00 93.62 121 GLY A N 1
ATOM 887 C CA . GLY A 1 121 ? -20.744 -3.618 24.968 1.00 93.62 121 GLY A CA 1
ATOM 888 C C . GLY A 1 121 ? -21.048 -2.296 25.671 1.00 93.62 121 GLY A C 1
ATOM 889 O O . GLY A 1 121 ? -21.779 -2.275 26.663 1.00 93.62 121 GLY A O 1
ATOM 890 N N . LEU A 1 122 ? -20.578 -1.173 25.120 1.00 93.06 122 LEU A N 1
ATOM 891 C CA . LEU A 1 122 ? -20.891 0.163 25.624 1.00 93.06 122 LEU A CA 1
ATOM 892 C C . LEU A 1 122 ? -22.399 0.453 25.550 1.00 93.06 122 LEU A C 1
ATOM 894 O O . LEU A 1 122 ? -22.982 0.877 26.548 1.00 93.06 122 LEU A O 1
ATOM 898 N N . ALA A 1 123 ? -23.038 0.186 24.406 1.00 92.25 123 ALA A N 1
ATOM 899 C CA . ALA A 1 123 ? -24.472 0.407 24.207 1.00 92.25 123 ALA A CA 1
ATOM 900 C C . ALA A 1 123 ? -25.341 -0.492 25.104 1.00 92.25 123 ALA A C 1
ATOM 902 O O . ALA A 1 123 ? -26.362 -0.052 25.630 1.00 92.25 123 ALA A O 1
ATOM 903 N N . ALA A 1 124 ? -24.918 -1.739 25.319 1.00 91.94 124 ALA A N 1
ATOM 904 C CA . ALA A 1 124 ? -25.599 -2.698 26.185 1.00 91.94 124 ALA A CA 1
ATOM 905 C C . ALA A 1 124 ? -25.333 -2.470 27.684 1.00 91.94 124 ALA A C 1
ATOM 907 O O . ALA A 1 124 ? -25.915 -3.167 28.519 1.00 91.94 124 ALA A O 1
ATOM 908 N N . GLY A 1 125 ? -24.435 -1.547 28.038 1.00 88.50 125 GLY A N 1
ATOM 909 C CA . GLY A 1 125 ? -23.985 -1.337 29.411 1.00 88.50 125 GLY A CA 1
ATOM 910 C C . GLY A 1 125 ? -23.156 -2.498 29.981 1.00 88.50 125 GLY A C 1
ATOM 911 O O . GLY A 1 125 ? -23.096 -2.683 31.195 1.00 88.50 125 GLY A O 1
ATOM 912 N N . LYS A 1 126 ? -22.560 -3.315 29.107 1.00 86.88 126 LYS A N 1
ATOM 913 C CA . LYS A 1 126 ? -21.846 -4.560 29.407 1.00 86.88 126 LYS A CA 1
ATOM 914 C C . LYS A 1 126 ? -20.447 -4.513 28.800 1.00 86.88 126 LYS A C 1
ATOM 916 O O . LYS A 1 126 ? -20.186 -5.126 27.771 1.00 86.88 126 LYS A O 1
ATOM 921 N N . LEU A 1 127 ? -19.559 -3.772 29.451 1.00 89.19 127 LEU A N 1
ATOM 922 C CA . LEU A 1 127 ? -18.132 -3.789 29.139 1.00 89.19 127 LEU A CA 1
ATOM 923 C C . LEU A 1 127 ? -17.432 -4.852 29.987 1.00 89.19 127 LEU A C 1
ATOM 925 O O . LEU A 1 127 ? -17.767 -5.045 31.160 1.00 89.19 127 LEU A O 1
ATOM 929 N N . ASP A 1 128 ? -16.498 -5.565 29.370 1.00 83.12 128 ASP A N 1
ATOM 930 C CA . ASP A 1 128 ? -15.701 -6.590 30.033 1.00 83.12 128 ASP A CA 1
ATOM 931 C C . ASP A 1 128 ? -14.583 -5.971 30.897 1.00 83.12 128 ASP A C 1
ATOM 933 O O . ASP A 1 128 ? -14.435 -4.753 31.016 1.00 83.12 128 ASP A O 1
ATOM 937 N N . LYS A 1 129 ? -13.791 -6.826 31.552 1.00 83.38 129 LYS A N 1
ATOM 938 C CA . LYS A 1 129 ? -12.626 -6.383 32.335 1.00 83.38 129 LYS A CA 1
ATOM 939 C C . LYS A 1 129 ? -11.411 -6.044 31.464 1.00 83.38 129 LYS A C 1
ATOM 941 O O . LYS A 1 129 ? -10.495 -5.396 31.956 1.00 83.38 129 LYS A O 1
ATOM 946 N N . GLU A 1 130 ? -11.421 -6.452 30.199 1.00 91.19 130 GLU A N 1
ATOM 947 C CA . GLU A 1 130 ? -10.323 -6.295 29.237 1.00 91.19 130 GLU A CA 1
ATOM 948 C C . GLU A 1 130 ? -10.483 -5.028 28.377 1.00 91.19 130 GLU A C 1
ATOM 950 O O . GLU A 1 130 ? -9.721 -4.789 27.440 1.00 91.19 130 GLU A O 1
ATOM 955 N N . THR A 1 131 ? -11.472 -4.187 28.687 1.00 93.88 131 THR A N 1
ATOM 956 C CA . THR A 1 131 ? -11.830 -3.017 27.882 1.00 93.88 131 THR A CA 1
ATOM 957 C C . THR A 1 131 ? -10.678 -2.013 27.793 1.00 93.88 131 THR A C 1
ATOM 959 O O . THR A 1 131 ? -10.384 -1.533 26.702 1.00 93.88 131 THR A O 1
ATOM 962 N N . ASP A 1 132 ? -9.972 -1.740 28.900 1.00 93.88 132 ASP A N 1
ATOM 963 C CA . ASP A 1 132 ? -8.779 -0.874 28.896 1.00 93.88 132 ASP A CA 1
ATOM 964 C C . ASP A 1 132 ? -7.692 -1.429 27.945 1.00 93.88 132 ASP A C 1
ATOM 966 O O . ASP A 1 132 ? -7.141 -0.688 27.128 1.00 93.88 132 ASP A O 1
ATOM 970 N N . ALA A 1 133 ? -7.418 -2.738 28.005 1.00 95.88 133 ALA A N 1
ATOM 971 C CA . ALA A 1 133 ? -6.408 -3.394 27.172 1.00 95.88 133 ALA A CA 1
ATOM 972 C C . ALA A 1 133 ? -6.801 -3.404 25.687 1.00 95.88 133 ALA A C 1
ATOM 974 O O . ALA A 1 133 ? -5.970 -3.127 24.824 1.00 95.88 133 ALA A O 1
ATOM 975 N N . THR A 1 134 ? -8.078 -3.652 25.389 1.00 96.81 134 THR A N 1
ATOM 976 C CA . THR A 1 134 ? -8.602 -3.649 24.016 1.00 96.81 134 THR A CA 1
ATOM 977 C C . THR A 1 134 ? -8.546 -2.248 23.409 1.00 96.81 134 THR A C 1
ATOM 979 O O . THR A 1 134 ? -8.133 -2.089 22.262 1.00 96.81 134 THR A O 1
ATOM 982 N N . ILE A 1 135 ? -8.903 -1.208 24.173 1.00 97.31 135 ILE A N 1
ATOM 983 C CA . ILE A 1 135 ? -8.782 0.186 23.722 1.00 97.31 135 ILE A CA 1
ATOM 984 C C . ILE A 1 135 ? -7.317 0.529 23.429 1.00 97.31 135 ILE A C 1
ATOM 986 O O . ILE A 1 135 ? -7.034 1.137 22.395 1.00 97.31 135 ILE A O 1
ATOM 990 N N . ALA A 1 136 ? -6.386 0.128 24.301 1.00 97.81 136 ALA A N 1
ATOM 991 C CA . ALA A 1 136 ? -4.959 0.355 24.093 1.00 97.81 136 ALA A CA 1
ATOM 992 C C . ALA A 1 136 ? -4.443 -0.358 22.830 1.00 97.81 136 ALA A C 1
ATOM 994 O O . ALA A 1 136 ? -3.816 0.287 21.992 1.00 97.81 136 ALA A O 1
ATOM 995 N N . GLU A 1 137 ? -4.775 -1.643 22.642 1.00 97.69 137 GLU A N 1
ATOM 996 C CA . GLU A 1 137 ? -4.403 -2.418 21.447 1.00 97.69 137 GLU A CA 1
ATOM 997 C C . GLU A 1 137 ? -4.879 -1.730 20.160 1.00 97.69 137 GLU A C 1
ATOM 999 O O . GLU A 1 137 ? -4.110 -1.555 19.215 1.00 97.69 137 GLU A O 1
ATOM 1004 N N . LEU A 1 138 ? -6.150 -1.328 20.117 1.00 98.31 138 LEU A N 1
ATOM 1005 C CA . LEU A 1 138 ? -6.744 -0.709 18.934 1.00 98.31 138 LEU A CA 1
ATOM 1006 C C . LEU A 1 138 ? -6.189 0.697 18.678 1.00 98.31 138 LEU A C 1
ATOM 1008 O O . LEU A 1 138 ? -6.003 1.080 17.526 1.00 98.31 138 LEU A O 1
ATOM 1012 N N . THR A 1 139 ? -5.861 1.447 19.730 1.00 98.06 139 THR A N 1
ATOM 1013 C CA . THR A 1 139 ? -5.208 2.760 19.606 1.00 98.06 139 THR A CA 1
ATOM 1014 C C . THR A 1 139 ? -3.799 2.628 19.021 1.00 98.06 139 THR A C 1
ATOM 1016 O O . THR A 1 139 ? -3.419 3.393 18.130 1.00 98.06 139 THR A O 1
ATOM 1019 N N . THR A 1 140 ? -3.029 1.631 19.467 1.00 98.12 140 THR A N 1
ATOM 1020 C CA . THR A 1 140 ? -1.734 1.301 18.859 1.00 98.12 140 THR A CA 1
ATOM 1021 C C . THR A 1 140 ? -1.915 0.898 17.400 1.00 98.12 140 THR A C 1
ATOM 1023 O O . THR A 1 140 ? -1.232 1.443 16.542 1.00 98.12 140 THR A O 1
ATOM 1026 N N . ALA A 1 141 ? -2.905 0.055 17.088 1.00 98.19 141 ALA A N 1
ATOM 1027 C CA . ALA A 1 141 ? -3.175 -0.348 15.710 1.00 98.19 141 ALA A CA 1
ATOM 1028 C C . ALA A 1 141 ? -3.496 0.845 14.790 1.00 98.19 141 ALA A C 1
ATOM 1030 O O . ALA A 1 141 ? -2.998 0.898 13.670 1.00 98.19 141 ALA A O 1
ATOM 1031 N N . VAL A 1 142 ? -4.281 1.824 15.258 1.00 98.44 142 VAL A N 1
ATOM 1032 C CA . VAL A 1 142 ? -4.537 3.084 14.533 1.00 98.44 142 VAL A CA 1
ATOM 1033 C C . VAL A 1 142 ? -3.242 3.847 14.251 1.00 98.44 142 VAL A C 1
ATOM 1035 O O . VAL A 1 142 ? -3.063 4.359 13.146 1.00 98.44 142 VAL A O 1
ATOM 1038 N N . THR A 1 143 ? -2.339 3.910 15.228 1.00 97.62 143 THR A N 1
ATOM 1039 C CA . THR A 1 143 ? -1.045 4.589 15.083 1.00 97.62 143 THR A CA 1
ATOM 1040 C C . THR A 1 143 ? -0.162 3.871 14.059 1.00 97.62 143 THR A C 1
ATOM 1042 O O . THR A 1 143 ? 0.325 4.496 13.117 1.00 97.62 143 THR A O 1
ATOM 1045 N N . ASP A 1 144 ? -0.035 2.550 14.186 1.00 97.38 144 ASP A N 1
ATOM 1046 C CA . ASP A 1 144 ? 0.763 1.707 13.291 1.00 97.38 144 ASP A CA 1
ATOM 1047 C C . ASP A 1 144 ? 0.241 1.743 11.849 1.00 97.38 144 ASP A C 1
ATOM 1049 O O . ASP A 1 144 ? 1.020 1.757 10.891 1.00 97.38 144 ASP A O 1
ATOM 1053 N N . ALA A 1 145 ? -1.080 1.808 11.673 1.00 97.75 145 ALA A N 1
ATOM 1054 C CA . ALA A 1 145 ? -1.715 1.986 10.374 1.00 97.75 145 ALA A CA 1
ATOM 1055 C C . ALA A 1 145 ? -1.312 3.313 9.717 1.00 97.75 145 ALA A C 1
ATOM 1057 O O . ALA A 1 145 ? -0.967 3.336 8.536 1.00 97.75 145 ALA A O 1
ATOM 1058 N N . GLY A 1 146 ? -1.295 4.408 10.485 1.00 95.94 146 GLY A N 1
ATOM 1059 C CA . GLY A 1 146 ? -0.827 5.709 10.005 1.00 95.94 146 GLY A CA 1
ATOM 1060 C C . GLY A 1 146 ? 0.632 5.668 9.543 1.00 95.94 146 GLY A C 1
ATOM 1061 O O . GLY A 1 146 ? 0.951 6.143 8.451 1.00 95.94 146 GLY A O 1
ATOM 1062 N N . THR A 1 147 ? 1.509 5.035 10.327 1.00 97.19 147 THR A N 1
ATOM 1063 C CA . THR A 1 147 ? 2.917 4.823 9.953 1.00 97.19 147 THR A CA 1
ATOM 1064 C C . THR A 1 147 ? 3.052 3.966 8.694 1.00 97.19 147 THR A C 1
ATOM 1066 O O . THR A 1 147 ? 3.843 4.299 7.810 1.00 97.19 147 THR A O 1
ATOM 1069 N N . SER A 1 148 ? 2.258 2.900 8.578 1.00 97.06 148 SER A N 1
ATOM 1070 C CA . SER A 1 148 ? 2.275 2.001 7.418 1.00 97.06 148 SER A CA 1
ATOM 1071 C C . SER A 1 148 ? 1.856 2.727 6.141 1.00 97.06 148 SER A C 1
ATOM 1073 O O . SER A 1 148 ? 2.564 2.658 5.139 1.00 97.06 148 SER A O 1
ATOM 1075 N N . VAL A 1 149 ? 0.770 3.509 6.183 1.00 97.62 149 VAL A N 1
ATOM 1076 C CA . VAL A 1 149 ? 0.323 4.305 5.028 1.00 97.62 149 VAL A CA 1
ATOM 1077 C C . VAL A 1 149 ? 1.370 5.336 4.616 1.00 97.62 149 VAL A C 1
ATOM 1079 O O . VAL A 1 149 ? 1.610 5.505 3.419 1.00 97.62 149 VAL A O 1
ATOM 1082 N N . ALA A 1 150 ? 2.021 6.008 5.568 1.00 96.94 150 ALA A N 1
ATOM 1083 C CA . ALA A 1 150 ? 3.093 6.951 5.253 1.00 96.94 150 ALA A CA 1
ATOM 1084 C C . ALA A 1 150 ? 4.259 6.256 4.527 1.00 96.94 150 ALA A C 1
ATOM 1086 O O . ALA A 1 150 ? 4.692 6.721 3.472 1.00 96.94 150 ALA A O 1
ATOM 1087 N N . ALA A 1 151 ? 4.700 5.102 5.037 1.00 96.94 151 ALA A N 1
ATOM 1088 C CA . ALA A 1 151 ? 5.766 4.315 4.425 1.00 96.94 151 ALA A CA 1
ATOM 1089 C C . ALA A 1 151 ? 5.382 3.796 3.028 1.00 96.94 151 ALA A C 1
ATOM 1091 O O . ALA A 1 151 ? 6.176 3.882 2.090 1.00 96.94 151 ALA A O 1
ATOM 1092 N N . TRP A 1 152 ? 4.159 3.291 2.845 1.00 97.75 152 TRP A N 1
ATOM 1093 C CA . TRP A 1 152 ? 3.700 2.851 1.528 1.00 97.75 152 TRP A CA 1
ATOM 1094 C C . TRP A 1 152 ? 3.559 4.006 0.538 1.00 97.75 152 TRP A C 1
ATOM 1096 O O . TRP A 1 152 ? 3.876 3.843 -0.638 1.00 97.75 152 TRP A O 1
ATOM 1106 N N . THR A 1 153 ? 3.137 5.182 1.004 1.00 97.25 153 THR A N 1
ATOM 1107 C CA . THR A 1 153 ? 3.072 6.395 0.180 1.00 97.25 153 THR A CA 1
ATOM 1108 C C . THR A 1 153 ? 4.459 6.798 -0.316 1.00 97.25 153 THR A C 1
ATOM 1110 O O . THR A 1 153 ? 4.620 7.130 -1.490 1.00 97.25 153 THR A O 1
ATOM 1113 N N . GLU A 1 154 ? 5.480 6.720 0.539 1.00 96.69 154 GLU A N 1
ATOM 1114 C CA . GLU A 1 154 ? 6.870 6.957 0.142 1.00 96.69 154 GLU A CA 1
ATOM 1115 C C . GLU A 1 154 ? 7.348 5.934 -0.901 1.00 96.69 154 GLU A C 1
ATOM 1117 O O . GLU A 1 154 ? 7.849 6.332 -1.957 1.00 96.69 154 GLU A O 1
ATOM 1122 N N . LYS A 1 155 ? 7.115 4.632 -0.663 1.00 96.38 155 LYS A N 1
ATOM 1123 C CA . LYS A 1 155 ? 7.435 3.557 -1.623 1.00 96.38 155 LYS A CA 1
ATOM 1124 C C . LYS A 1 155 ? 6.764 3.797 -2.983 1.00 96.38 155 LYS A C 1
ATOM 1126 O O . LYS A 1 155 ? 7.428 3.714 -4.015 1.00 96.38 155 LYS A O 1
ATOM 1131 N N . LEU A 1 156 ? 5.472 4.132 -2.985 1.00 97.25 156 LEU A N 1
ATOM 1132 C CA . LEU A 1 156 ? 4.701 4.418 -4.196 1.00 97.25 156 LEU A CA 1
ATOM 1133 C C . LEU A 1 156 ? 5.294 5.607 -4.962 1.00 97.25 156 LEU A C 1
ATOM 1135 O O . LEU A 1 156 ? 5.540 5.506 -6.161 1.00 97.25 156 LEU A O 1
ATOM 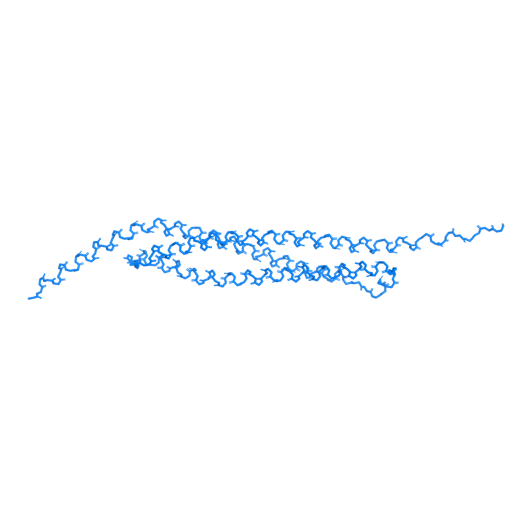1139 N N . ASN A 1 157 ? 5.577 6.720 -4.284 1.00 97.19 157 ASN A N 1
ATOM 1140 C CA . ASN A 1 157 ? 6.145 7.910 -4.925 1.00 97.19 157 ASN A CA 1
ATOM 1141 C C . ASN A 1 157 ? 7.548 7.658 -5.500 1.00 97.19 157 ASN A C 1
ATOM 1143 O O . ASN A 1 157 ? 7.868 8.138 -6.594 1.00 97.19 157 ASN A O 1
ATOM 1147 N N . ALA A 1 158 ? 8.375 6.884 -4.794 1.00 96.75 158 ALA A N 1
ATOM 1148 C CA . ALA A 1 158 ? 9.692 6.487 -5.273 1.00 96.75 158 ALA A CA 1
ATOM 1149 C C . ALA A 1 158 ? 9.594 5.619 -6.538 1.00 96.75 158 ALA A C 1
ATOM 1151 O O . ALA A 1 158 ? 10.261 5.914 -7.532 1.00 96.75 158 ALA A O 1
ATOM 1152 N N . ALA A 1 159 ? 8.719 4.608 -6.535 1.00 96.62 159 ALA A N 1
ATOM 1153 C CA . ALA A 1 159 ? 8.480 3.749 -7.693 1.00 96.62 159 ALA A CA 1
ATOM 1154 C C . ALA A 1 159 ? 7.972 4.557 -8.898 1.00 96.62 159 ALA A C 1
ATOM 1156 O O . ALA A 1 159 ? 8.529 4.449 -9.988 1.00 96.62 159 ALA A O 1
ATOM 1157 N N . LYS A 1 160 ? 6.992 5.450 -8.695 1.00 96.25 160 LYS A N 1
ATOM 1158 C CA . LYS A 1 160 ? 6.474 6.354 -9.740 1.00 96.25 160 LYS A CA 1
ATOM 1159 C C . LYS A 1 160 ? 7.572 7.188 -10.386 1.00 96.25 160 LYS A C 1
ATOM 1161 O O . LYS A 1 160 ? 7.640 7.291 -11.608 1.00 96.25 160 LYS A O 1
ATOM 1166 N N . THR A 1 161 ? 8.443 7.770 -9.565 1.00 97.31 161 THR A N 1
ATOM 1167 C CA . THR A 1 161 ? 9.556 8.601 -10.041 1.00 97.31 161 THR A CA 1
ATOM 1168 C C . THR A 1 161 ? 10.513 7.790 -10.910 1.00 97.31 161 THR A C 1
ATOM 1170 O O . THR A 1 161 ? 10.878 8.222 -12.002 1.00 97.31 161 THR A O 1
ATOM 1173 N N . LYS A 1 162 ? 10.890 6.591 -10.459 1.00 97.75 162 LYS A N 1
ATOM 1174 C CA . LYS A 1 162 ? 11.797 5.717 -11.209 1.00 97.75 162 LYS A CA 1
ATOM 1175 C C . LYS A 1 162 ? 11.176 5.191 -12.497 1.00 97.75 162 LYS A C 1
ATOM 1177 O O . LYS A 1 162 ? 11.838 5.210 -13.526 1.00 97.75 162 LYS A O 1
ATOM 1182 N N . LEU A 1 163 ? 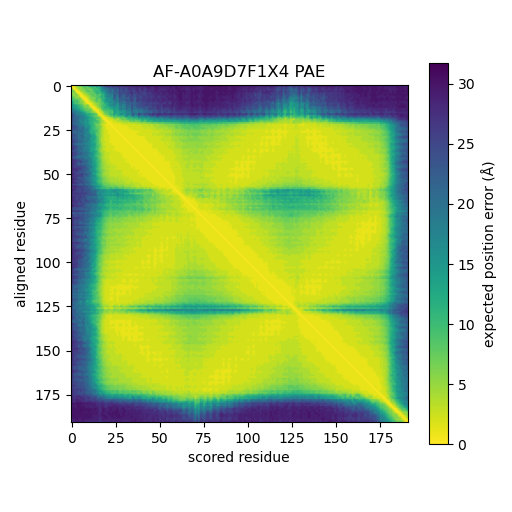9.916 4.760 -12.464 1.00 97.12 163 LEU A N 1
ATOM 1183 C CA . LEU A 1 163 ? 9.195 4.295 -13.650 1.00 97.12 163 LEU A CA 1
ATOM 1184 C C . LEU A 1 163 ? 9.075 5.406 -14.700 1.00 97.12 163 LEU A C 1
ATOM 1186 O O . LEU A 1 163 ? 9.310 5.159 -15.881 1.00 97.12 163 LEU A O 1
ATOM 1190 N N . ALA A 1 164 ? 8.789 6.642 -14.278 1.00 96.25 164 ALA A N 1
ATOM 1191 C CA . ALA A 1 164 ? 8.767 7.794 -15.176 1.00 96.25 164 ALA A CA 1
ATOM 1192 C C . ALA A 1 164 ? 10.144 8.070 -15.805 1.00 96.25 164 ALA A C 1
ATOM 1194 O O . ALA A 1 164 ? 10.232 8.314 -17.009 1.00 96.25 164 ALA A O 1
ATOM 1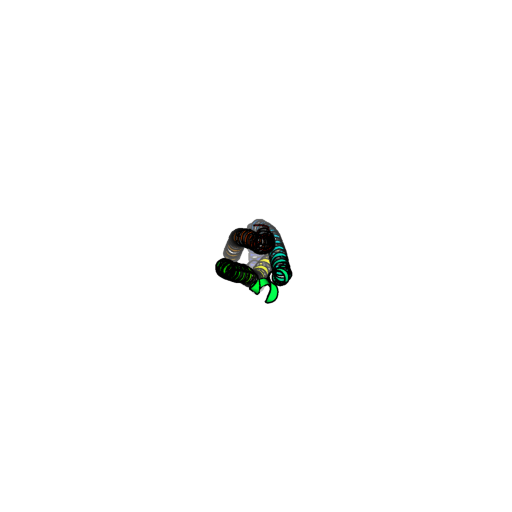195 N N . GLU A 1 165 ? 11.221 7.990 -15.019 1.00 97.69 165 GLU A N 1
ATOM 1196 C CA . GLU A 1 165 ? 12.588 8.161 -15.522 1.00 97.69 165 GLU A CA 1
ATOM 1197 C C . GLU A 1 165 ? 12.981 7.041 -16.498 1.00 97.69 165 GLU A C 1
ATOM 1199 O O . GLU A 1 165 ? 13.535 7.316 -17.560 1.00 97.69 165 GLU A O 1
ATOM 1204 N N . ILE A 1 166 ? 12.629 5.788 -16.200 1.00 97.50 166 ILE A N 1
ATOM 1205 C CA . ILE A 1 166 ? 12.859 4.646 -17.095 1.00 97.50 166 ILE A CA 1
ATOM 1206 C C . ILE A 1 166 ? 12.112 4.840 -18.418 1.00 97.50 166 ILE A C 1
ATOM 1208 O O . ILE A 1 166 ? 12.708 4.688 -19.483 1.00 97.50 166 ILE A O 1
ATOM 1212 N N . ALA A 1 167 ? 10.833 5.225 -18.372 1.00 95.44 167 ALA A N 1
ATOM 1213 C CA . ALA A 1 167 ? 10.036 5.478 -19.572 1.00 95.44 167 ALA A CA 1
ATOM 1214 C C . ALA A 1 167 ? 10.622 6.618 -20.423 1.00 95.44 167 ALA A C 1
ATOM 1216 O O . ALA A 1 167 ? 10.662 6.529 -21.653 1.00 95.44 167 ALA A O 1
ATOM 1217 N N . LYS A 1 168 ? 11.123 7.676 -19.777 1.00 96.00 168 LYS A N 1
ATOM 1218 C CA . LYS A 1 168 ? 11.806 8.783 -20.451 1.00 96.00 168 LYS A CA 1
ATOM 1219 C C . LYS A 1 168 ? 13.094 8.316 -21.134 1.00 96.00 168 LYS A C 1
ATOM 1221 O O . LYS A 1 168 ? 13.249 8.541 -22.334 1.00 96.00 168 LYS A O 1
ATOM 1226 N N . GLN A 1 169 ? 13.979 7.632 -20.407 1.00 96.56 169 GLN A N 1
ATOM 1227 C CA . GLN A 1 169 ? 15.238 7.108 -20.954 1.00 96.56 169 GLN A CA 1
ATOM 1228 C C . GLN A 1 169 ? 14.993 6.118 -22.098 1.00 96.56 169 GLN A C 1
ATOM 1230 O O . GLN A 1 169 ? 15.729 6.111 -23.084 1.00 96.56 169 GLN A O 1
ATOM 1235 N N . HIS A 1 170 ? 13.930 5.318 -22.003 1.00 94.94 170 HIS A N 1
ATOM 1236 C CA . HIS A 1 170 ? 13.499 4.429 -23.074 1.00 94.94 170 HIS A CA 1
ATOM 1237 C C . HIS A 1 170 ? 13.130 5.214 -24.341 1.00 94.94 170 HIS A C 1
ATOM 1239 O O . HIS A 1 170 ? 13.632 4.911 -25.422 1.00 94.94 170 HIS A O 1
ATOM 1245 N N . GLY A 1 171 ? 12.322 6.272 -24.226 1.00 92.44 171 GLY A N 1
ATOM 1246 C CA . GLY A 1 171 ? 11.995 7.142 -25.361 1.00 92.44 171 GLY A CA 1
ATOM 1247 C C . GLY A 1 171 ? 13.222 7.824 -25.981 1.00 92.44 171 GLY A C 1
ATOM 1248 O O . GLY A 1 171 ? 13.363 7.857 -27.206 1.00 92.44 171 GLY A O 1
ATOM 1249 N N . GLU A 1 172 ? 14.137 8.325 -25.148 1.00 93.62 172 GLU A N 1
ATOM 1250 C CA . GLU A 1 172 ? 15.382 8.972 -25.586 1.00 93.62 172 GLU A CA 1
ATOM 1251 C C . GLU A 1 172 ? 16.310 8.009 -26.338 1.00 93.62 172 GLU A C 1
ATOM 1253 O O . GLU A 1 172 ? 16.880 8.386 -27.366 1.00 93.62 172 GLU A O 1
ATOM 1258 N N . LEU A 1 173 ? 16.412 6.754 -25.884 1.00 93.06 173 LEU A N 1
ATOM 1259 C CA . LEU A 1 173 ? 17.210 5.716 -26.537 1.00 93.06 173 LEU A CA 1
ATOM 1260 C C . LEU A 1 173 ? 16.770 5.504 -27.994 1.00 93.06 173 LEU A C 1
ATOM 1262 O O . LEU A 1 173 ? 17.601 5.478 -28.908 1.00 93.06 173 LEU A O 1
ATOM 1266 N N . PHE A 1 174 ? 15.461 5.418 -28.237 1.00 88.38 174 PHE A N 1
ATOM 1267 C CA . PHE A 1 174 ? 14.941 5.236 -29.592 1.00 88.38 174 PHE A CA 1
ATOM 1268 C C . PHE A 1 174 ? 15.014 6.508 -30.433 1.00 88.38 174 PHE A C 1
ATOM 1270 O O . PHE A 1 174 ? 15.349 6.419 -31.616 1.00 88.38 174 PHE A O 1
ATOM 1277 N N . ALA A 1 175 ? 14.798 7.687 -29.847 1.00 88.62 175 ALA A N 1
ATOM 1278 C CA . ALA A 1 175 ? 14.990 8.953 -30.552 1.00 88.62 175 ALA A CA 1
ATOM 1279 C C . ALA A 1 175 ? 16.444 9.124 -31.037 1.00 88.62 175 ALA A C 1
ATOM 1281 O O . ALA A 1 175 ? 16.678 9.494 -32.191 1.00 88.62 175 ALA A O 1
ATOM 1282 N N . ALA A 1 176 ? 17.425 8.780 -30.196 1.00 83.69 176 ALA A N 1
ATOM 1283 C CA . ALA A 1 176 ? 18.842 8.813 -30.553 1.00 83.69 176 ALA A CA 1
ATOM 1284 C C . ALA A 1 176 ? 19.176 7.836 -31.695 1.00 83.69 176 ALA A C 1
ATOM 1286 O O . ALA A 1 176 ? 19.916 8.194 -32.617 1.00 83.69 176 ALA A O 1
ATOM 1287 N N . SER A 1 177 ? 18.578 6.637 -31.685 1.00 78.81 177 SER A N 1
ATOM 1288 C CA . SER A 1 177 ? 18.778 5.631 -32.738 1.00 78.81 177 SER A CA 1
ATOM 1289 C C . SER A 1 177 ? 18.294 6.092 -34.121 1.00 78.81 177 SER A C 1
ATOM 1291 O O . SER A 1 177 ? 18.934 5.793 -35.127 1.00 78.81 177 SER A O 1
ATOM 1293 N N . MET A 1 178 ? 17.206 6.872 -34.187 1.00 74.88 178 MET A N 1
ATOM 1294 C CA . MET A 1 178 ? 16.672 7.390 -35.454 1.00 74.88 178 MET A CA 1
ATOM 1295 C C . MET A 1 178 ? 17.497 8.557 -36.006 1.00 74.88 178 MET A C 1
ATOM 1297 O O . MET A 1 178 ? 17.616 8.717 -37.220 1.00 74.88 178 MET A O 1
ATOM 1301 N N . ASN A 1 179 ? 18.098 9.370 -35.132 1.00 71.62 179 ASN A N 1
ATOM 1302 C CA . ASN A 1 179 ? 18.890 10.524 -35.557 1.00 71.62 179 ASN A CA 1
ATOM 1303 C C . ASN A 1 179 ? 20.275 10.127 -36.101 1.00 71.62 179 ASN A C 1
ATOM 1305 O O . ASN A 1 179 ? 20.800 10.808 -36.987 1.00 71.62 179 ASN A O 1
ATOM 1309 N N . SER A 1 180 ? 20.847 9.008 -35.635 1.00 58.88 180 SER A N 1
ATOM 1310 C CA . SER A 1 180 ? 22.159 8.516 -36.089 1.00 58.88 180 SER A CA 1
ATOM 1311 C C . SER A 1 180 ? 22.170 8.064 -37.559 1.00 58.88 180 SER A C 1
ATOM 1313 O O . SER A 1 180 ? 23.221 8.066 -38.198 1.00 58.88 180 SER A O 1
ATOM 1315 N N . THR A 1 181 ? 21.007 7.741 -38.139 1.00 54.78 181 THR A N 1
ATOM 1316 C CA . THR A 1 181 ? 20.895 7.241 -39.521 1.00 54.78 181 THR A CA 1
ATOM 1317 C C . THR A 1 181 ? 20.931 8.353 -40.584 1.00 54.78 181 THR A C 1
ATOM 1319 O O . THR A 1 181 ? 21.094 8.069 -41.769 1.00 54.78 181 THR A O 1
ATOM 1322 N N . SER A 1 182 ? 20.801 9.627 -40.194 1.00 52.41 182 SER A N 1
ATOM 1323 C CA . SER A 1 182 ? 20.697 10.762 -41.132 1.00 52.41 182 SER A CA 1
ATOM 1324 C C . SER A 1 182 ? 22.041 11.376 -41.561 1.00 52.41 182 SER A C 1
ATOM 1326 O O . SER A 1 182 ? 22.102 12.091 -42.561 1.00 52.41 182 SER A O 1
ATOM 1328 N N . THR A 1 183 ? 23.139 11.093 -40.855 1.00 50.34 183 THR A N 1
ATOM 1329 C CA . THR A 1 183 ? 24.418 11.811 -41.031 1.00 50.34 183 THR A CA 1
ATOM 1330 C C . THR A 1 183 ? 25.443 11.106 -41.927 1.00 50.34 183 THR A C 1
ATOM 1332 O O . THR A 1 183 ? 26.456 11.708 -42.281 1.00 50.34 183 THR A O 1
ATOM 1335 N N . THR A 1 184 ? 25.193 9.875 -42.385 1.00 49.09 184 THR A N 1
ATOM 1336 C CA . THR A 1 184 ? 26.149 9.094 -43.203 1.00 49.09 184 THR A CA 1
ATOM 1337 C C . THR A 1 184 ? 25.929 9.151 -44.721 1.00 49.09 184 THR A C 1
ATOM 1339 O O . THR A 1 184 ? 26.764 8.646 -45.468 1.00 49.09 184 THR A O 1
ATOM 1342 N N . SER A 1 185 ? 24.890 9.828 -45.230 1.00 49.53 185 SER A N 1
ATOM 1343 C CA . SER A 1 185 ? 24.630 9.919 -46.686 1.00 49.53 185 SER A CA 1
ATOM 1344 C C . SER A 1 185 ? 25.345 11.084 -47.408 1.00 49.53 185 SER A C 1
ATOM 1346 O O . SER A 1 185 ? 25.094 11.331 -48.589 1.00 49.53 185 SER A O 1
ATOM 1348 N N . GLY A 1 186 ? 26.245 11.810 -46.736 1.00 50.34 186 GLY A N 1
ATOM 1349 C CA . GLY A 1 186 ? 26.835 13.062 -47.229 1.00 50.34 186 GLY A CA 1
ATOM 1350 C C . 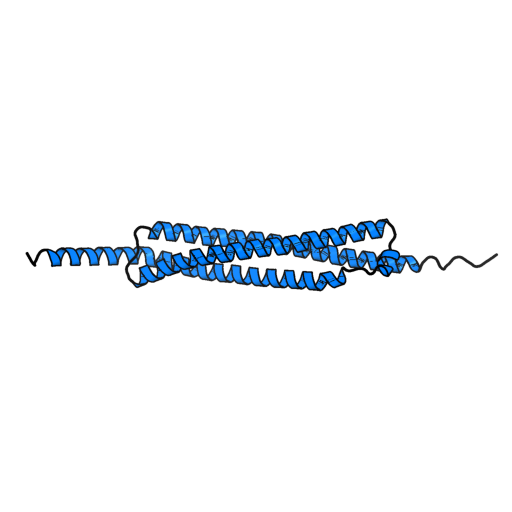GLY A 1 186 ? 28.333 13.021 -47.544 1.00 50.34 186 GLY A C 1
ATOM 1351 O O . GLY A 1 186 ? 29.034 13.964 -47.195 1.00 50.34 186 GLY A O 1
ATOM 1352 N N . LYS A 1 187 ? 28.880 11.961 -48.159 1.00 52.59 187 LYS A N 1
ATOM 1353 C CA . LYS A 1 187 ? 30.276 12.006 -48.651 1.00 52.59 187 LYS A CA 1
ATOM 1354 C C . LYS A 1 187 ? 30.514 11.140 -49.888 1.00 52.59 187 LYS A C 1
ATOM 1356 O O . LYS A 1 187 ? 31.228 10.144 -49.851 1.00 52.59 187 LYS A O 1
ATOM 1361 N N . LYS A 1 188 ? 29.930 11.536 -51.022 1.00 52.25 188 LYS A N 1
ATOM 1362 C CA . LYS A 1 188 ? 30.422 11.122 -52.346 1.00 52.25 188 LYS A CA 1
ATOM 1363 C C . LYS A 1 188 ? 30.045 12.148 -53.419 1.00 52.25 188 LYS A C 1
ATOM 1365 O O . LYS A 1 188 ? 28.946 12.099 -53.954 1.00 52.25 188 LYS A O 1
ATOM 1370 N N . LYS A 1 189 ? 30.962 13.086 -53.679 1.00 46.97 189 LYS A N 1
ATOM 1371 C CA . LYS A 1 189 ? 31.196 13.883 -54.909 1.00 46.97 189 LYS A CA 1
ATOM 1372 C C . LYS A 1 189 ? 32.239 14.950 -54.528 1.00 46.97 189 LYS A C 1
ATOM 1374 O O . LYS A 1 189 ? 32.027 15.638 -53.542 1.00 46.97 189 LYS A O 1
ATOM 1379 N N . GLY A 1 190 ? 33.375 15.120 -55.186 1.00 50.00 190 GLY A N 1
ATOM 1380 C CA . GLY A 1 190 ? 33.896 14.519 -56.402 1.00 50.00 190 GLY A CA 1
ATOM 1381 C C . GLY A 1 190 ? 35.404 14.773 -56.500 1.00 50.00 190 GLY A C 1
ATOM 1382 O O . GLY A 1 190 ? 35.965 15.503 -55.683 1.00 50.00 190 GLY A O 1
ATOM 1383 N N . ASN A 1 191 ? 35.986 14.075 -57.473 1.00 44.72 191 ASN A N 1
ATOM 1384 C CA . ASN A 1 191 ? 37.325 14.242 -58.042 1.00 44.72 191 ASN A CA 1
ATOM 1385 C C . ASN A 1 191 ? 37.671 15.699 -58.362 1.00 44.72 191 ASN A C 1
ATOM 1387 O O . ASN A 1 191 ? 36.736 16.424 -58.775 1.00 44.72 191 ASN A O 1
#

Foldseek 3Di:
DPVVVVVVVVVVVVVLVVVLVVCVVLLVVLVVLLVVLVVLLVVLLVVLVVVLVVLVVCVVVLDDDPVLCVLDDPVLVVLSVVLNVLSVVLSVLSVVLNVVSVVLVVVSVVLVVLSVVLVVCSVVSHDDPCSVVNSVVSVVSSVVSVVSSVVSVVSSVVSVVSNVVSSVVSVVSSVVSVVVVPPPPPDDDDD

Radius of gyration: 30.8 Å; Cα contacts (8 Å, |Δi|>4): 74; chains: 1; bounding box: 74×32×111 Å

Secondary structure (DSSP, 8-state):
--SSHHHHHHHHHHHHHHHHHHHHHHHHHHHHHHHHHHHHHHHHHHHHHHHHHHHHHHHGGG---HHHHTTS-HHHHHHHHHHHHHHHHHHHHHHHHHHHHHHHHHHHHHHHHHHHHHHHHHHTT---TTHHHHHHHHHHHHHHHHHHHHHHHHHHHHHHHHHHHHHHHHHHHHHHHHHGGGSSS------

Mean predicted aligned error: 8.82 Å

Solvent-accessible surface area (backbone atoms only — not comparable to full-atom values): 10792 Å² total; per-residue (Å²): 139,73,76,67,65,58,59,60,56,58,58,57,56,58,58,38,61,56,53,40,66,69,46,45,64,59,51,55,52,49,50,54,52,47,55,52,51,50,51,53,52,53,51,49,54,50,54,52,53,51,50,54,52,50,52,58,63,48,50,65,76,69,62,74,52,70,75,60,54,68,61,40,53,74,67,51,49,53,51,49,52,51,39,56,50,50,48,52,51,46,54,50,50,54,53,51,52,51,52,53,50,53,55,47,52,54,56,49,52,59,52,48,51,54,53,50,52,52,53,50,18,51,74,69,50,52,71,67,93,56,50,68,59,51,53,50,54,53,53,50,48,53,52,54,49,54,54,49,54,53,52,50,50,51,53,51,53,52,41,53,54,50,49,53,49,41,54,50,54,52,53,50,54,53,54,54,46,63,58,66,71,70,74,76,83,81,82,87,85,79,135

Nearest PDB structures (foldseek):
  3plt-assembly2_C-2  TM=4.878E-01  e=1.939E-01  Saccharomyces cerevisiae
  3plt-assembly1_B  TM=3.450E-01  e=7.256E-02  Saccharomyces cerevisiae
  3zx6-assembly1_B  TM=3.930E-01  e=2.448E+00  Archaeoglobus fulgidus DSM 4304

pLDDT: mean 87.25, std 16.84, range [42.53, 98.44]

Sequence (191 aa):
MKKILLAAVAGLILVACNNTAKFKAPIESLATQWDSTTTVVANFATMLGQEIANVQAMTSGMMVTEEAKAKLDEAGKAKLAELESGWATESAGLNAANDEVNAFVTSWGEKTQKLNALKEGLAAGKLDKETDATIAELTTAVTDAGTSVAAWTEKLNAAKTKLAEIAKQHGELFAASMNSTSTTSGKKKGN